Protein AF-A0A1L9VMB3-F1 (afdb_monomer_lite)

Secondary structure (DSSP, 8-state):
---S-HHHHHHHHHTGGG-HHHHHHHHHHHHHHHHHTHHHHHHHHHHHHT--HHHHHHHHHHHHHHHHHHHHH--S-TT-SS--SEEEEE--STTHHHHHHHHHHHHHHTT-EEEEE----S-HHHHHHHHHHHHHS-TTTEEEESSPPPHHHHTTSEEEE--S-GGGS----EEEEEEETTEEEEEEEEEETTEEEEEEEETT--PPP--TT---

Structure (mmCIF, N/CA/C/O backbone):
data_AF-A0A1L9VMB3-F1
#
_entry.id   AF-A0A1L9VMB3-F1
#
loop_
_atom_site.group_PDB
_atom_site.id
_atom_site.type_symbol
_atom_site.label_atom_id
_atom_site.label_alt_id
_atom_site.label_comp_id
_atom_site.label_asym_id
_atom_site.label_entity_id
_atom_site.label_seq_id
_atom_site.pdbx_PDB_ins_code
_atom_site.Cartn_x
_atom_site.Cartn_y
_atom_site.Cartn_z
_atom_site.occupancy
_atom_site.B_iso_or_equiv
_atom_site.auth_seq_id
_atom_site.auth_comp_id
_atom_site.auth_asym_id
_atom_site.auth_atom_id
_atom_site.pdbx_PDB_model_num
ATOM 1 N N . MET A 1 1 ? 2.373 -17.412 -21.769 1.00 46.66 1 MET A N 1
ATOM 2 C CA . MET A 1 1 ? 2.482 -16.753 -20.455 1.00 46.66 1 MET A CA 1
ATOM 3 C C . MET A 1 1 ? 1.285 -15.840 -20.342 1.00 46.66 1 MET A C 1
ATOM 5 O O . MET A 1 1 ? 1.345 -14.721 -20.839 1.00 46.66 1 MET A O 1
ATOM 9 N N . ASP A 1 2 ? 0.189 -16.346 -19.788 1.00 47.28 2 ASP A N 1
ATOM 10 C CA . ASP A 1 2 ? -0.951 -15.495 -19.464 1.00 47.28 2 ASP A CA 1
ATOM 11 C C . ASP A 1 2 ? -0.543 -14.672 -18.246 1.00 47.28 2 ASP A C 1
ATOM 13 O O . ASP A 1 2 ? -0.349 -15.191 -17.149 1.00 47.28 2 ASP A O 1
ATOM 17 N N . THR A 1 3 ? -0.262 -13.392 -18.462 1.00 61.28 3 THR A N 1
ATOM 18 C CA . THR A 1 3 ? 0.195 -12.508 -17.395 1.00 61.28 3 THR A CA 1
ATOM 19 C C . THR A 1 3 ? -1.027 -12.008 -16.640 1.00 61.28 3 THR A C 1
ATOM 21 O O . THR A 1 3 ? -1.765 -11.162 -17.129 1.00 61.28 3 THR A O 1
ATOM 24 N N . THR A 1 4 ? -1.252 -12.520 -15.428 1.00 78.00 4 THR A N 1
ATOM 25 C CA . THR A 1 4 ? -2.378 -12.126 -14.558 1.00 78.00 4 THR A CA 1
ATOM 26 C C . THR A 1 4 ? -2.393 -10.616 -14.252 1.00 78.00 4 THR A C 1
ATOM 28 O O . THR A 1 4 ? -3.446 -10.052 -13.976 1.00 78.00 4 THR A O 1
ATOM 31 N N . PHE A 1 5 ? -1.246 -9.929 -14.368 1.00 89.69 5 PHE A N 1
ATOM 32 C CA . PHE A 1 5 ? -1.110 -8.484 -14.135 1.00 89.69 5 PHE A CA 1
ATOM 33 C C . PHE A 1 5 ? -0.236 -7.801 -15.207 1.00 89.69 5 PHE A C 1
ATOM 35 O O . PHE A 1 5 ? 0.889 -7.384 -14.917 1.00 89.69 5 PHE A O 1
ATOM 42 N N . PRO A 1 6 ? -0.715 -7.650 -16.456 1.00 90.19 6 PRO A N 1
ATOM 43 C CA . PRO A 1 6 ? 0.121 -7.190 -17.568 1.00 90.19 6 PRO A CA 1
ATOM 44 C C . PRO A 1 6 ? 0.604 -5.744 -17.383 1.00 90.19 6 PRO A C 1
ATOM 46 O O . PRO A 1 6 ? 1.734 -5.425 -17.743 1.00 90.19 6 PRO A O 1
ATOM 49 N N . LYS A 1 7 ? -0.219 -4.883 -16.765 1.00 91.56 7 LYS A N 1
ATOM 50 C CA . LYS A 1 7 ? 0.134 -3.484 -16.469 1.00 91.56 7 LYS A CA 1
ATOM 51 C C . LYS A 1 7 ? 1.272 -3.374 -15.458 1.00 91.56 7 LYS A C 1
ATOM 53 O O . LYS A 1 7 ? 2.234 -2.660 -15.709 1.00 91.56 7 LYS A O 1
ATOM 58 N N . ILE A 1 8 ? 1.192 -4.142 -14.370 1.00 92.38 8 ILE A N 1
ATOM 59 C CA . ILE A 1 8 ? 2.226 -4.187 -13.328 1.00 92.38 8 ILE A CA 1
ATOM 60 C C . ILE A 1 8 ? 3.551 -4.680 -13.909 1.00 92.38 8 ILE A C 1
ATOM 62 O O . ILE A 1 8 ? 4.604 -4.100 -13.648 1.00 92.38 8 ILE A O 1
ATOM 66 N N . VAL A 1 9 ? 3.501 -5.732 -14.731 1.00 90.31 9 VAL A N 1
ATOM 67 C CA . VAL A 1 9 ? 4.691 -6.271 -15.399 1.00 90.31 9 VAL A CA 1
ATOM 68 C C . VAL A 1 9 ? 5.306 -5.225 -16.330 1.00 90.31 9 VAL A C 1
ATOM 70 O O . VAL A 1 9 ? 6.508 -4.978 -16.248 1.00 90.31 9 VAL A O 1
ATOM 73 N N . ALA A 1 10 ? 4.495 -4.556 -17.154 1.00 90.75 10 ALA A N 1
ATOM 74 C CA . ALA A 1 10 ? 4.966 -3.483 -18.025 1.00 90.75 10 ALA A CA 1
ATOM 75 C C . ALA A 1 10 ? 5.585 -2.324 -17.225 1.00 90.75 10 ALA A C 1
ATOM 77 O O . ALA A 1 10 ? 6.705 -1.915 -17.511 1.00 90.75 10 ALA A O 1
ATOM 78 N N . ALA A 1 11 ? 4.927 -1.852 -16.163 1.00 89.38 11 ALA A N 1
ATOM 79 C CA . ALA A 1 11 ? 5.431 -0.757 -15.335 1.00 89.38 11 ALA A CA 1
ATOM 80 C C . ALA A 1 11 ? 6.727 -1.107 -14.588 1.00 89.38 11 ALA A C 1
ATOM 82 O O . ALA A 1 11 ? 7.593 -0.240 -14.416 1.00 89.38 11 ALA A O 1
ATOM 83 N N . SER A 1 12 ? 6.884 -2.368 -14.173 1.00 88.75 12 SER A N 1
ATOM 84 C CA . SER A 1 12 ? 8.122 -2.871 -13.575 1.00 88.75 12 SER A CA 1
ATOM 85 C C . SER A 1 12 ? 9.277 -2.875 -14.579 1.00 88.75 12 SER A C 1
ATOM 87 O O . SER A 1 12 ? 10.407 -2.580 -14.192 1.00 88.75 12 SER A O 1
ATOM 89 N N . ILE A 1 13 ? 9.011 -3.187 -15.853 1.00 87.62 13 ILE A N 1
ATOM 90 C CA . ILE A 1 13 ? 10.009 -3.167 -16.935 1.00 87.62 13 ILE A CA 1
ATOM 91 C C . ILE A 1 13 ? 10.353 -1.723 -17.325 1.00 87.62 13 ILE A C 1
ATOM 93 O O . ILE A 1 13 ? 11.529 -1.368 -17.395 1.00 87.62 13 ILE A O 1
ATOM 97 N N . ASP A 1 14 ? 9.337 -0.876 -17.508 1.00 86.06 14 ASP A N 1
ATOM 98 C CA . ASP A 1 14 ? 9.477 0.548 -17.844 1.00 86.06 14 ASP A CA 1
ATOM 99 C C . ASP A 1 14 ? 10.196 1.333 -16.741 1.00 86.06 14 ASP A C 1
ATOM 101 O O . ASP A 1 14 ? 10.799 2.383 -16.975 1.00 86.06 14 ASP A O 1
ATOM 105 N N . GLY A 1 15 ? 10.109 0.844 -15.503 1.00 81.94 15 GLY A N 1
ATOM 106 C CA . GLY A 1 15 ? 10.785 1.427 -14.365 1.00 81.94 15 GLY A CA 1
ATOM 107 C C . GLY A 1 15 ? 10.181 2.750 -13.895 1.00 81.94 15 GLY A C 1
ATOM 108 O O . GLY A 1 15 ? 10.901 3.565 -13.320 1.00 81.94 15 GLY A O 1
ATOM 109 N N . ARG A 1 16 ? 8.874 2.971 -14.080 1.00 78.19 16 ARG A N 1
ATOM 110 C CA . ARG A 1 16 ? 8.184 4.218 -13.680 1.00 78.19 16 ARG A CA 1
ATOM 111 C C . ARG A 1 16 ? 8.398 4.580 -12.206 1.00 78.19 16 ARG A C 1
ATOM 113 O O . ARG A 1 16 ? 8.644 5.737 -11.867 1.00 78.19 16 ARG A O 1
ATOM 120 N N . VAL A 1 17 ? 8.407 3.567 -11.341 1.00 78.88 17 VAL A N 1
ATOM 121 C CA . VAL A 1 17 ? 8.637 3.675 -9.890 1.00 78.88 17 VAL A CA 1
ATOM 122 C C . VAL A 1 17 ? 10.072 4.077 -9.505 1.00 78.88 17 VAL A C 1
ATOM 124 O O . VAL A 1 17 ? 10.328 4.455 -8.361 1.00 78.88 17 VAL A O 1
ATOM 127 N N . HIS A 1 18 ? 11.023 4.111 -10.447 1.00 80.06 18 HIS A N 1
ATOM 128 C CA . HIS A 1 18 ? 12.366 4.650 -10.194 1.00 80.06 18 HIS A CA 1
ATOM 129 C C . HIS A 1 18 ? 12.380 6.179 -10.100 1.00 80.06 18 HIS A C 1
ATOM 131 O O . HIS A 1 18 ? 13.279 6.747 -9.472 1.00 80.06 18 HIS A O 1
ATOM 137 N N . ASN A 1 19 ? 11.386 6.858 -10.678 1.00 83.56 19 ASN A N 1
ATOM 138 C CA . ASN A 1 19 ? 11.289 8.307 -10.612 1.00 83.56 19 ASN A CA 1
ATOM 139 C C . ASN A 1 19 ? 10.883 8.753 -9.199 1.00 83.56 19 ASN A C 1
ATOM 141 O O . ASN A 1 19 ? 9.761 8.525 -8.752 1.00 83.56 19 ASN A O 1
ATOM 145 N N . VAL A 1 20 ? 11.801 9.436 -8.509 1.00 81.50 20 VAL A N 1
ATOM 146 C CA . VAL A 1 20 ? 11.606 9.908 -7.129 1.00 81.50 20 VAL A CA 1
ATOM 147 C C . VAL A 1 20 ? 10.380 10.812 -6.996 1.00 81.50 20 VAL A C 1
ATOM 149 O O . VAL A 1 20 ? 9.615 10.647 -6.052 1.00 81.50 20 VAL A O 1
ATOM 152 N N . ARG A 1 21 ? 10.153 11.722 -7.954 1.00 83.38 21 ARG A N 1
ATOM 153 C CA . ARG A 1 21 ? 9.000 12.638 -7.915 1.00 83.38 21 ARG A CA 1
ATOM 154 C C . ARG A 1 21 ? 7.687 11.886 -8.062 1.00 83.38 21 ARG A C 1
ATOM 156 O O . ARG A 1 21 ? 6.731 12.184 -7.361 1.00 83.38 21 ARG A O 1
ATOM 163 N N . TYR A 1 22 ? 7.668 10.892 -8.946 1.00 85.94 22 TYR A N 1
ATOM 164 C CA . TYR A 1 22 ? 6.504 10.036 -9.129 1.00 85.94 22 TYR A CA 1
ATOM 165 C C . TYR A 1 22 ? 6.196 9.252 -7.848 1.00 85.94 22 TYR A C 1
ATOM 167 O O . TYR A 1 22 ? 5.057 9.246 -7.402 1.00 85.94 22 TYR A O 1
ATOM 175 N N . ARG A 1 23 ? 7.210 8.678 -7.185 1.00 83.88 23 ARG A N 1
ATOM 176 C CA . ARG A 1 23 ? 7.012 8.012 -5.886 1.00 83.88 23 ARG A CA 1
ATOM 177 C C . ARG A 1 23 ? 6.457 8.955 -4.824 1.00 83.88 23 ARG A C 1
ATOM 179 O O . ARG A 1 23 ? 5.518 8.591 -4.129 1.00 83.88 23 ARG A O 1
ATOM 186 N N . GLN A 1 24 ? 7.032 10.151 -4.703 1.00 83.19 24 GLN A N 1
ATOM 187 C CA . GLN A 1 24 ? 6.574 11.161 -3.747 1.00 83.19 24 GLN A CA 1
ATOM 188 C C . GLN A 1 24 ? 5.113 11.548 -3.995 1.00 83.19 24 GLN A C 1
ATOM 190 O O . GLN A 1 24 ? 4.342 11.619 -3.046 1.00 83.19 24 GLN A O 1
ATOM 195 N N . ASP A 1 25 ? 4.711 11.727 -5.255 1.00 88.38 25 ASP A N 1
ATOM 196 C CA . ASP A 1 25 ? 3.316 11.999 -5.616 1.00 88.38 25 ASP A CA 1
ATOM 197 C C . ASP A 1 25 ? 2.381 10.851 -5.195 1.00 88.38 25 ASP A C 1
ATOM 199 O O . ASP A 1 25 ? 1.363 11.093 -4.551 1.00 88.38 25 ASP A O 1
ATOM 203 N N . GLN A 1 26 ? 2.760 9.592 -5.450 1.00 88.62 26 GLN A N 1
ATOM 204 C CA . GLN A 1 26 ? 1.979 8.428 -5.002 1.00 88.62 26 GLN A CA 1
ATOM 205 C C . GLN A 1 26 ? 1.857 8.359 -3.470 1.00 88.62 26 GLN A C 1
ATOM 207 O O . GLN A 1 26 ? 0.779 8.074 -2.949 1.00 88.62 26 GLN A O 1
ATOM 212 N N . PHE A 1 27 ? 2.926 8.682 -2.738 1.00 84.88 27 PHE A N 1
ATOM 213 C CA . PHE A 1 27 ? 2.892 8.776 -1.277 1.00 84.88 27 PHE A CA 1
ATOM 214 C C . PHE A 1 27 ? 1.988 9.886 -0.764 1.00 84.88 27 PHE A C 1
ATOM 216 O O . PHE A 1 27 ? 1.211 9.663 0.161 1.00 84.88 27 PHE A O 1
ATOM 223 N N . HIS A 1 28 ? 2.080 11.078 -1.349 1.00 86.12 28 HIS A N 1
ATOM 224 C CA . HIS A 1 28 ? 1.243 12.199 -0.944 1.00 86.12 28 HIS A CA 1
ATOM 225 C C . HIS A 1 28 ? -0.231 11.895 -1.185 1.00 86.12 28 HIS A C 1
ATOM 227 O O . HIS A 1 28 ? -1.043 12.131 -0.295 1.00 86.12 28 HIS A O 1
ATOM 233 N N . ARG A 1 29 ? -0.573 11.290 -2.330 1.00 90.44 29 ARG A N 1
ATOM 234 C CA . ARG A 1 29 ? -1.939 10.824 -2.607 1.00 90.44 29 ARG A CA 1
ATOM 235 C C . ARG A 1 29 ? -2.417 9.839 -1.546 1.00 90.44 29 ARG A C 1
ATOM 237 O O . ARG A 1 29 ? -3.492 10.045 -0.987 1.00 90.44 29 ARG A O 1
ATOM 244 N N . LEU A 1 30 ? -1.605 8.826 -1.225 1.00 88.88 30 LEU A N 1
ATOM 245 C CA . LEU A 1 30 ? -1.914 7.837 -0.189 1.00 88.88 30 LEU A CA 1
ATOM 246 C C . LEU A 1 30 ? -2.178 8.496 1.166 1.00 88.88 30 LEU A C 1
ATOM 248 O O . LEU A 1 30 ? -3.222 8.273 1.774 1.00 88.88 30 LEU A O 1
ATOM 252 N N . GLN A 1 31 ? -1.254 9.340 1.618 1.00 86.12 31 GLN A N 1
ATOM 253 C CA . GLN A 1 31 ? -1.364 10.019 2.903 1.00 86.12 31 GLN A CA 1
ATOM 254 C C . GLN A 1 31 ? -2.591 10.938 2.951 1.00 86.12 31 GLN A C 1
ATOM 256 O O . GLN A 1 31 ? -3.340 10.911 3.925 1.00 86.12 31 GLN A O 1
ATOM 261 N N . SER A 1 32 ? -2.828 11.729 1.901 1.00 88.56 32 SER A N 1
ATOM 262 C CA . SER A 1 32 ? -3.994 12.610 1.817 1.00 88.56 32 SER A CA 1
ATOM 263 C C . SER A 1 32 ? -5.309 11.832 1.845 1.00 88.56 32 SER A C 1
ATOM 265 O O . SER A 1 32 ? -6.231 12.259 2.535 1.00 88.56 32 SER A O 1
ATOM 267 N N . ALA A 1 33 ? -5.398 10.690 1.157 1.00 90.50 33 ALA A N 1
ATOM 268 C CA . ALA A 1 33 ? -6.592 9.846 1.184 1.00 90.50 33 ALA A CA 1
ATOM 269 C C . ALA A 1 33 ? -6.843 9.257 2.580 1.00 90.50 33 ALA A C 1
ATOM 271 O O . ALA A 1 33 ? -7.954 9.355 3.092 1.00 90.50 33 ALA A O 1
ATOM 272 N N . ILE A 1 34 ? -5.802 8.734 3.240 1.00 87.81 34 ILE A N 1
ATOM 273 C CA . ILE A 1 34 ? -5.927 8.190 4.602 1.00 87.81 34 ILE A CA 1
ATOM 274 C C . ILE A 1 34 ? -6.382 9.270 5.589 1.00 87.81 34 ILE A C 1
ATOM 276 O O . ILE A 1 34 ? -7.230 9.001 6.432 1.00 87.81 34 ILE A O 1
ATOM 280 N N . LEU A 1 35 ? -5.833 10.486 5.500 1.00 87.75 35 LEU A N 1
ATOM 281 C CA . LEU A 1 35 ? -6.215 11.590 6.386 1.00 87.75 35 LEU A CA 1
ATOM 282 C C . LEU A 1 35 ? -7.641 12.085 6.126 1.00 87.75 35 LEU A C 1
ATOM 284 O O . LEU A 1 35 ? -8.340 12.436 7.074 1.00 87.75 35 LEU A O 1
ATOM 288 N N . ARG A 1 36 ? -8.073 12.108 4.861 1.00 90.62 36 ARG A N 1
ATOM 289 C CA . ARG A 1 36 ? -9.437 12.491 4.478 1.00 90.62 36 ARG A CA 1
ATOM 290 C C . ARG A 1 36 ? -10.470 11.504 5.023 1.00 90.62 36 ARG A C 1
ATOM 292 O O . ARG A 1 36 ? -11.473 11.937 5.582 1.00 90.62 36 ARG A O 1
ATOM 299 N N . ASP A 1 37 ? -10.189 10.208 4.911 1.00 89.19 37 ASP A N 1
ATOM 300 C CA . ASP A 1 37 ? -11.139 9.132 5.226 1.00 89.19 37 ASP A CA 1
ATOM 301 C C . ASP A 1 37 ? -10.896 8.546 6.641 1.00 89.19 37 ASP A C 1
ATOM 303 O O . ASP A 1 37 ? -11.377 7.471 7.000 1.00 89.19 37 ASP A O 1
ATOM 307 N N . LEU A 1 38 ? -10.143 9.263 7.485 1.00 87.44 38 LEU A N 1
ATOM 308 C CA . LEU A 1 38 ? -9.611 8.780 8.765 1.00 87.44 38 LEU A CA 1
ATOM 309 C C . LEU A 1 38 ? -10.690 8.360 9.772 1.00 87.44 38 LEU A C 1
ATOM 311 O O . LEU A 1 38 ? -10.528 7.361 10.475 1.00 87.44 38 LEU A O 1
ATOM 315 N N . GLU A 1 39 ? -11.791 9.106 9.855 1.00 87.06 39 GLU A N 1
ATOM 316 C CA . GLU A 1 39 ? -12.897 8.778 10.764 1.00 87.06 39 GLU A CA 1
ATOM 317 C C . GLU A 1 39 ? -13.677 7.540 10.294 1.00 87.06 39 GLU A C 1
ATOM 319 O O . GLU A 1 39 ? -14.059 6.701 11.111 1.00 87.06 39 GLU A O 1
ATOM 324 N N . GLU A 1 40 ? -13.831 7.359 8.981 1.00 88.31 40 GLU A N 1
ATOM 325 C CA . GLU A 1 40 ? -14.448 6.165 8.395 1.00 88.31 40 GLU A CA 1
ATOM 326 C C . GLU A 1 40 ? -13.574 4.919 8.606 1.00 88.31 40 GLU A C 1
ATOM 328 O O . GLU A 1 40 ? -14.079 3.850 8.965 1.00 88.31 40 GLU A O 1
ATOM 333 N N . ILE A 1 41 ? -12.251 5.071 8.477 1.00 87.25 41 ILE A N 1
ATOM 334 C CA . ILE A 1 41 ? -11.272 4.023 8.788 1.00 87.25 41 ILE A CA 1
ATOM 335 C C . ILE A 1 41 ? -11.383 3.598 10.254 1.00 87.25 41 ILE A C 1
ATOM 337 O O . ILE A 1 41 ? -11.520 2.406 10.538 1.00 87.25 41 ILE A O 1
ATOM 341 N N . LYS A 1 42 ? -11.374 4.554 11.194 1.00 86.19 42 LYS A N 1
ATOM 342 C CA . LYS A 1 42 ? -11.526 4.262 12.632 1.00 86.19 42 LYS A CA 1
ATOM 343 C C . LYS A 1 42 ? -12.804 3.487 12.919 1.00 86.19 42 LYS A C 1
ATOM 345 O O . LYS A 1 42 ? -12.776 2.488 13.640 1.00 86.19 42 LYS A O 1
ATOM 350 N N . HIS A 1 43 ? -13.913 3.955 12.357 1.00 87.19 43 HIS A N 1
ATOM 351 C CA . HIS A 1 43 ? -15.216 3.345 12.556 1.00 87.19 43 HIS A CA 1
ATOM 352 C C . HIS A 1 43 ? -15.247 1.907 12.021 1.00 87.19 43 HIS A C 1
ATOM 354 O O . HIS A 1 43 ? -15.643 0.995 12.745 1.00 87.19 43 HIS A O 1
ATOM 360 N N . SER A 1 44 ? -14.740 1.680 10.807 1.00 85.88 44 SER A N 1
ATOM 361 C CA . SER A 1 44 ? -14.711 0.355 10.173 1.00 85.88 44 SER A CA 1
ATOM 362 C C . SER A 1 44 ? -13.862 -0.653 10.954 1.00 85.88 44 SER A C 1
ATOM 364 O O . SER A 1 44 ? -14.296 -1.783 11.178 1.00 85.88 44 SER A O 1
ATOM 366 N N . ILE A 1 45 ? -12.682 -0.244 11.439 1.00 84.75 45 ILE A N 1
ATOM 367 C CA . ILE A 1 45 ? -11.805 -1.113 12.245 1.00 84.75 45 ILE A CA 1
ATOM 368 C C . ILE A 1 45 ? -12.451 -1.434 13.600 1.00 84.75 45 ILE A C 1
ATOM 370 O O . ILE A 1 45 ? -12.411 -2.583 14.044 1.00 84.75 45 ILE A O 1
ATOM 374 N N . SER A 1 46 ? -13.055 -0.439 14.260 1.00 84.75 46 SER A N 1
ATOM 375 C CA . SER A 1 46 ? -13.712 -0.637 15.557 1.00 84.75 46 SER A CA 1
ATOM 376 C C . SER A 1 46 ? -14.896 -1.601 15.449 1.00 84.75 46 SER A C 1
ATOM 378 O O . SER A 1 46 ? -15.010 -2.512 16.272 1.00 84.75 46 SER A O 1
ATOM 380 N N . GLN A 1 47 ? -15.724 -1.448 14.410 1.00 84.06 47 GLN A N 1
ATOM 381 C CA . GLN A 1 47 ? -16.876 -2.316 14.166 1.00 84.06 47 GLN A CA 1
ATOM 382 C C . G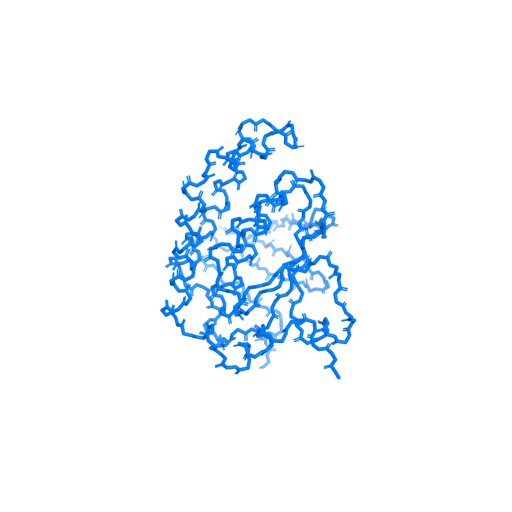LN A 1 47 ? -16.474 -3.754 13.840 1.00 84.06 47 GLN A C 1
ATOM 384 O O . GLN A 1 47 ? -17.069 -4.687 14.373 1.00 84.06 47 GLN A O 1
ATOM 389 N N . GLU A 1 48 ? -15.473 -3.948 12.982 1.00 79.75 48 GLU A N 1
ATOM 390 C CA . GLU A 1 48 ? -15.117 -5.289 12.518 1.00 79.75 48 GLU A CA 1
ATOM 391 C C . GLU A 1 48 ? -14.345 -6.100 13.562 1.00 79.75 48 GLU A C 1
ATOM 393 O O . GLU A 1 48 ? -14.613 -7.286 13.752 1.00 79.75 48 GLU A O 1
ATOM 398 N N . PHE A 1 49 ? -13.405 -5.474 14.271 1.00 74.94 49 PHE A N 1
ATOM 399 C CA . PHE A 1 49 ? -12.530 -6.186 15.204 1.00 74.94 49 PHE A CA 1
ATOM 400 C C . PHE A 1 49 ? -12.974 -6.089 16.666 1.00 74.94 49 PHE A C 1
ATOM 402 O O . PHE A 1 49 ? -12.272 -6.606 17.535 1.00 74.94 49 PHE A O 1
ATOM 409 N N . SER A 1 50 ? -14.112 -5.439 16.954 1.00 75.44 50 SER A N 1
ATOM 410 C CA . SER A 1 50 ? -14.594 -5.171 18.324 1.00 75.44 50 SER A CA 1
ATOM 411 C C . SER A 1 50 ? -13.496 -4.594 19.232 1.00 75.44 50 SER A C 1
ATOM 413 O O . SER A 1 50 ? -13.405 -4.919 20.417 1.00 75.44 50 SER A O 1
ATOM 415 N N . ARG A 1 51 ? -12.612 -3.773 18.651 1.00 74.75 51 ARG A N 1
ATOM 416 C CA . ARG A 1 51 ? -11.445 -3.198 19.329 1.00 74.75 51 ARG A CA 1
ATOM 417 C C . ARG A 1 51 ? -11.821 -1.982 20.146 1.00 74.75 51 ARG A C 1
ATOM 419 O O . ARG A 1 51 ? -12.707 -1.211 19.767 1.00 74.75 51 ARG A O 1
ATOM 426 N N . SER A 1 52 ? -11.071 -1.768 21.223 1.00 75.00 52 SER A N 1
ATOM 427 C CA . SER A 1 52 ? -11.152 -0.520 21.974 1.00 75.00 52 SER A CA 1
ATOM 428 C C . SER A 1 52 ? -10.707 0.663 21.105 1.00 75.00 52 SER A C 1
ATOM 430 O O . SER A 1 52 ? -9.849 0.528 20.229 1.00 75.00 52 SER A O 1
ATOM 432 N N . ALA A 1 53 ? -11.265 1.850 21.355 1.00 73.75 53 ALA A N 1
ATOM 433 C CA . ALA A 1 53 ? -10.904 3.061 20.614 1.00 73.75 53 ALA A CA 1
ATOM 434 C C . ALA A 1 53 ? -9.392 3.361 20.685 1.00 73.75 53 ALA A C 1
ATOM 436 O O . ALA A 1 53 ? -8.806 3.859 19.726 1.00 73.75 53 ALA A O 1
ATOM 437 N N . GLN A 1 54 ? -8.753 3.008 21.803 1.00 71.44 54 GLN A N 1
ATOM 438 C CA . GLN A 1 54 ? -7.322 3.162 22.031 1.00 71.44 54 GLN A CA 1
ATOM 439 C C . GLN A 1 54 ? -6.501 2.248 21.115 1.00 71.44 54 GLN A C 1
ATOM 441 O O . GLN A 1 54 ? -5.544 2.715 20.505 1.00 71.44 54 GLN A O 1
ATOM 446 N N . GLU A 1 55 ? -6.876 0.974 20.970 1.00 72.25 55 GLU A N 1
ATOM 447 C CA . GLU A 1 55 ? -6.186 0.034 20.074 1.00 72.25 55 GLU A CA 1
ATOM 448 C C . GLU A 1 55 ? -6.299 0.461 18.610 1.00 72.25 55 GLU A C 1
ATOM 450 O O . GLU A 1 55 ? -5.300 0.455 17.894 1.00 72.25 55 GLU A O 1
ATOM 455 N N . VAL A 1 56 ? -7.488 0.902 18.181 1.00 74.62 56 VAL A N 1
ATOM 456 C CA . VAL A 1 56 ? -7.700 1.434 16.824 1.00 74.62 56 VAL A CA 1
ATOM 457 C C . VAL A 1 56 ? -6.837 2.674 16.587 1.00 74.62 56 VAL A C 1
ATOM 459 O O . VAL A 1 56 ? -6.210 2.820 15.537 1.00 74.62 56 VAL A O 1
ATOM 462 N N . GLN A 1 57 ? -6.756 3.563 17.578 1.00 73.19 57 GLN A N 1
ATOM 463 C CA . GLN A 1 57 ? -5.934 4.763 17.486 1.00 73.19 57 GLN A CA 1
ATOM 464 C C . GLN A 1 57 ? -4.437 4.440 17.435 1.00 73.19 57 GLN A C 1
ATOM 466 O O . GLN A 1 57 ? -3.713 5.083 16.675 1.00 73.19 57 GLN A O 1
ATOM 471 N N . VAL A 1 58 ? -3.971 3.443 18.194 1.00 75.38 58 VAL A N 1
ATOM 472 C CA . VAL A 1 58 ? -2.586 2.959 18.118 1.00 75.38 58 VAL A CA 1
ATOM 473 C C . VAL A 1 58 ? -2.295 2.379 16.735 1.00 75.38 58 VAL A C 1
ATOM 475 O O . VAL A 1 58 ? -1.282 2.742 16.144 1.00 75.38 58 VAL A O 1
ATOM 478 N N . GLU A 1 59 ? -3.182 1.544 16.189 1.00 77.94 59 GLU A N 1
ATOM 479 C CA . GLU A 1 59 ? -3.010 0.932 14.865 1.00 77.94 59 GLU A CA 1
ATOM 480 C C . GLU A 1 59 ? -2.854 1.991 13.760 1.00 77.94 59 GLU A C 1
ATOM 482 O O . GLU A 1 59 ? -1.910 1.939 12.968 1.00 77.94 59 GLU A O 1
ATOM 487 N N . ILE A 1 60 ? -3.726 3.002 13.750 1.00 74.38 60 ILE A N 1
ATOM 488 C CA . ILE A 1 60 ? -3.681 4.095 12.767 1.00 74.38 60 ILE A CA 1
ATOM 489 C C . ILE A 1 60 ? -2.457 4.989 12.983 1.00 74.38 60 ILE A C 1
ATOM 491 O O . ILE A 1 60 ? -1.798 5.379 12.020 1.00 74.38 60 ILE A O 1
ATOM 495 N N . CYS A 1 61 ? -2.131 5.311 14.236 1.00 76.44 61 CYS A N 1
ATOM 496 C CA . CYS A 1 61 ? -0.976 6.143 14.563 1.00 76.44 61 CYS A CA 1
ATOM 497 C C . CYS A 1 61 ? 0.328 5.486 14.103 1.00 76.44 61 CYS A C 1
ATOM 499 O O . CYS A 1 61 ? 1.156 6.145 13.479 1.00 76.44 61 CYS A O 1
ATOM 501 N N . LEU A 1 62 ? 0.489 4.182 14.344 1.00 73.88 62 LEU A N 1
ATOM 502 C CA . LEU A 1 62 ? 1.644 3.427 13.865 1.00 73.88 62 LEU A CA 1
ATOM 503 C C . LEU A 1 62 ? 1.698 3.407 12.334 1.00 73.88 62 LEU A C 1
ATOM 505 O O . LEU A 1 62 ? 2.754 3.668 11.764 1.00 73.88 62 LEU A O 1
ATOM 509 N N . ALA A 1 63 ? 0.560 3.191 11.666 1.00 73.94 63 ALA A N 1
ATOM 510 C CA . ALA A 1 63 ? 0.497 3.175 10.205 1.00 73.94 63 ALA A CA 1
ATOM 511 C C . ALA A 1 63 ? 0.933 4.518 9.595 1.00 73.94 63 ALA A C 1
ATOM 513 O O . ALA A 1 63 ? 1.720 4.550 8.650 1.00 73.94 63 ALA A O 1
ATOM 514 N N . LEU A 1 64 ? 0.454 5.635 10.148 1.00 73.62 64 LEU A N 1
ATOM 515 C CA . LEU A 1 64 ? 0.787 6.980 9.675 1.00 73.62 64 LEU A CA 1
ATOM 516 C C . LEU A 1 64 ? 2.218 7.398 10.027 1.00 73.62 64 LEU A C 1
ATOM 518 O O . LEU A 1 64 ? 2.896 8.014 9.207 1.00 73.62 64 LEU A O 1
ATOM 522 N N . LYS A 1 65 ? 2.697 7.041 11.221 1.00 70.75 65 LYS A N 1
ATOM 523 C CA . LYS A 1 65 ? 4.059 7.352 11.660 1.00 70.75 65 LYS A CA 1
ATOM 524 C C . LYS A 1 65 ? 5.102 6.642 10.800 1.00 70.75 65 LYS A C 1
ATOM 526 O O . LYS A 1 65 ? 6.086 7.266 10.409 1.00 70.75 65 LYS A O 1
ATOM 531 N N . ASP A 1 66 ? 4.882 5.367 10.486 1.00 66.50 66 ASP A N 1
ATOM 532 C CA . ASP A 1 66 ? 5.804 4.603 9.643 1.00 66.50 66 ASP A CA 1
ATOM 533 C C . ASP A 1 66 ? 5.789 5.128 8.195 1.00 66.50 66 ASP A C 1
ATOM 535 O O . ASP A 1 66 ? 6.844 5.226 7.567 1.00 66.50 66 ASP A O 1
ATOM 539 N N . ASN A 1 67 ? 4.631 5.580 7.692 1.00 63.84 67 ASN A N 1
ATOM 540 C CA . ASN A 1 67 ? 4.533 6.311 6.421 1.00 63.84 67 ASN A CA 1
ATOM 541 C C . ASN A 1 67 ? 5.403 7.573 6.405 1.00 63.84 67 ASN A C 1
ATOM 543 O O . ASN A 1 67 ? 6.233 7.757 5.515 1.00 63.84 67 ASN A O 1
ATOM 547 N N . GLU A 1 68 ? 5.201 8.451 7.388 1.00 59.34 68 GLU A N 1
ATOM 548 C CA . GLU A 1 68 ? 5.886 9.740 7.470 1.00 59.34 68 GLU A CA 1
ATOM 549 C C . GLU A 1 68 ? 7.397 9.556 7.633 1.00 59.34 68 GLU A C 1
ATOM 551 O O . GLU A 1 68 ? 8.184 10.213 6.951 1.00 59.34 68 GLU A O 1
ATOM 556 N N . TYR A 1 69 ? 7.815 8.605 8.474 1.00 56.41 69 TYR A N 1
ATOM 557 C CA . TYR A 1 69 ? 9.225 8.302 8.703 1.00 56.41 69 TYR A CA 1
ATOM 558 C C . TYR A 1 69 ? 9.933 7.825 7.427 1.00 56.41 69 TYR A C 1
ATOM 560 O O . TYR A 1 69 ? 11.070 8.228 7.173 1.00 56.41 69 TYR A O 1
ATOM 568 N N . LEU A 1 70 ? 9.282 6.988 6.611 1.00 58.00 70 LEU A N 1
ATOM 569 C CA . LEU A 1 70 ? 9.855 6.481 5.360 1.00 58.00 70 LEU A CA 1
ATOM 570 C C . LEU A 1 70 ? 10.003 7.581 4.301 1.00 58.00 70 LEU A C 1
ATOM 572 O O . LEU A 1 70 ? 11.016 7.621 3.598 1.00 58.00 70 LEU A O 1
ATOM 576 N N . VAL A 1 71 ? 9.036 8.499 4.223 1.00 55.97 71 VAL A N 1
ATOM 577 C CA . VAL A 1 71 ? 9.094 9.667 3.330 1.00 55.97 71 VAL A CA 1
ATOM 578 C C . VAL A 1 71 ? 10.162 10.665 3.794 1.00 55.97 71 VAL A C 1
ATOM 580 O O . VAL A 1 71 ? 10.923 11.166 2.967 1.00 55.97 71 VAL A O 1
ATOM 583 N N . ALA A 1 72 ? 10.259 10.922 5.103 1.00 53.12 72 ALA A N 1
ATOM 584 C CA . ALA A 1 72 ? 11.171 11.910 5.678 1.00 53.12 72 ALA A CA 1
ATOM 585 C C . ALA A 1 72 ? 12.640 11.456 5.695 1.00 53.12 72 ALA A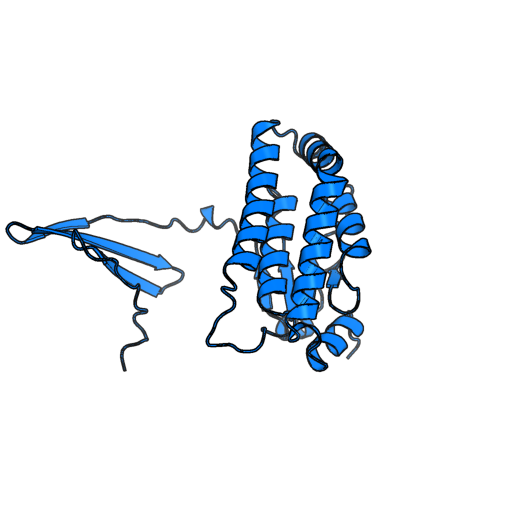 C 1
ATOM 587 O O . ALA A 1 72 ? 13.533 12.268 5.458 1.00 53.12 72 ALA A O 1
ATOM 588 N N . ASN A 1 73 ? 12.907 10.173 5.959 1.00 51.28 73 ASN A N 1
ATOM 589 C CA . ASN A 1 73 ? 14.280 9.681 6.121 1.00 51.28 73 ASN A CA 1
ATOM 590 C C . ASN A 1 73 ? 14.867 9.047 4.864 1.00 51.28 73 ASN A C 1
ATOM 592 O O . ASN A 1 73 ? 16.060 8.744 4.851 1.00 51.28 73 ASN A O 1
ATOM 596 N N . GLY A 1 74 ? 14.064 8.833 3.814 1.00 51.66 74 GLY A N 1
ATOM 597 C CA . GLY A 1 74 ? 14.555 8.345 2.526 1.00 51.66 74 GLY A CA 1
ATOM 598 C C . GLY A 1 74 ? 15.408 7.077 2.631 1.00 51.66 74 GLY A C 1
ATOM 599 O O . GLY A 1 74 ? 16.251 6.852 1.766 1.00 51.66 74 GLY A O 1
ATOM 600 N N . HIS A 1 75 ? 15.215 6.261 3.678 1.00 45.50 75 HIS A N 1
ATOM 601 C CA . HIS A 1 75 ? 15.953 5.024 3.953 1.00 45.50 75 HIS A CA 1
ATOM 602 C C . HIS A 1 75 ? 15.538 3.891 2.995 1.00 45.50 75 HIS A C 1
ATOM 604 O O . HIS A 1 75 ? 15.357 2.742 3.388 1.00 45.50 75 HIS A O 1
ATOM 610 N N . GLY A 1 76 ? 15.399 4.208 1.707 1.00 46.84 76 GLY A N 1
ATOM 611 C CA . GLY A 1 76 ? 15.614 3.231 0.657 1.00 46.84 76 GLY A CA 1
ATOM 612 C C . GLY A 1 76 ? 17.091 2.854 0.671 1.00 46.84 76 GLY A C 1
ATOM 613 O O . GLY A 1 76 ? 17.951 3.709 0.870 1.00 46.84 76 GLY A O 1
ATOM 614 N N . ASN A 1 77 ? 17.373 1.567 0.514 1.00 43.16 77 ASN A N 1
ATOM 615 C CA . ASN A 1 77 ? 18.721 1.017 0.482 1.00 43.16 77 ASN A CA 1
ATOM 616 C C . ASN A 1 77 ? 19.641 1.867 -0.425 1.00 43.16 77 ASN A C 1
ATOM 618 O O . ASN A 1 77 ? 19.510 1.823 -1.647 1.00 43.16 77 ASN A O 1
ATOM 622 N N . ILE A 1 78 ? 20.546 2.654 0.170 1.00 41.28 78 ILE A N 1
ATOM 623 C CA . ILE A 1 78 ? 21.449 3.577 -0.545 1.00 41.28 78 ILE A CA 1
ATOM 624 C C . ILE A 1 78 ? 22.332 2.812 -1.549 1.00 41.28 78 ILE A C 1
ATOM 626 O O . ILE A 1 78 ? 22.686 3.358 -2.597 1.00 41.28 78 ILE A O 1
ATOM 630 N N . ASP A 1 79 ? 22.586 1.526 -1.287 1.00 41.38 79 ASP A N 1
ATOM 631 C CA . ASP A 1 79 ? 23.404 0.655 -2.133 1.00 41.38 79 ASP A CA 1
ATOM 632 C C . ASP A 1 79 ? 22.612 -0.073 -3.235 1.00 41.38 79 ASP A C 1
ATOM 634 O O . ASP A 1 79 ? 23.196 -0.534 -4.218 1.00 41.38 79 ASP A O 1
ATOM 638 N N . ARG A 1 80 ? 21.271 -0.113 -3.165 1.00 46.50 80 ARG A N 1
ATOM 639 C CA . ARG A 1 80 ? 20.414 -0.569 -4.274 1.00 46.50 80 ARG A CA 1
ATOM 640 C C . ARG A 1 80 ? 19.686 0.621 -4.882 1.00 46.50 80 ARG A C 1
ATOM 642 O O . ARG A 1 80 ? 18.576 0.964 -4.498 1.00 46.50 80 ARG A O 1
ATOM 649 N N . ARG A 1 81 ? 20.270 1.197 -5.936 1.00 52.91 81 ARG A N 1
ATOM 650 C CA . ARG A 1 81 ? 19.649 2.275 -6.735 1.00 52.91 81 ARG A CA 1
ATOM 651 C C . ARG A 1 81 ? 18.329 1.884 -7.432 1.00 52.91 81 ARG A C 1
ATOM 653 O O . ARG A 1 81 ? 17.760 2.715 -8.139 1.00 52.91 81 ARG A O 1
ATOM 660 N N . ARG A 1 82 ? 17.864 0.636 -7.299 1.00 60.78 82 ARG A N 1
ATOM 661 C CA . ARG A 1 82 ? 16.666 0.092 -7.952 1.00 60.78 82 ARG A CA 1
ATOM 662 C C . ARG A 1 82 ? 15.891 -0.801 -6.986 1.00 60.78 82 ARG A C 1
ATOM 664 O O . ARG A 1 82 ? 16.503 -1.583 -6.257 1.00 60.78 82 ARG A O 1
ATOM 671 N N . GLY A 1 83 ? 14.564 -0.674 -7.006 1.00 62.53 83 GLY A N 1
ATOM 672 C CA . GLY A 1 83 ? 13.662 -1.594 -6.318 1.00 62.53 83 GLY A CA 1
ATOM 673 C C . GLY A 1 83 ? 13.810 -3.022 -6.849 1.00 62.53 83 GLY A C 1
ATOM 674 O O . GLY A 1 83 ? 14.447 -3.261 -7.875 1.00 62.53 83 GLY A O 1
ATOM 675 N N . ALA A 1 84 ? 13.213 -3.983 -6.155 1.00 74.81 84 ALA A N 1
ATOM 676 C CA . ALA A 1 84 ? 13.207 -5.389 -6.550 1.00 74.81 84 ALA A CA 1
ATOM 677 C C . ALA A 1 84 ? 12.342 -5.683 -7.794 1.00 74.81 84 ALA A C 1
ATOM 679 O O . ALA A 1 84 ? 12.334 -6.812 -8.274 1.00 74.81 84 ALA A O 1
ATOM 680 N N . GLY A 1 85 ? 11.626 -4.683 -8.320 1.00 84.94 85 GLY A N 1
ATOM 681 C CA . GLY A 1 85 ? 10.700 -4.816 -9.442 1.00 84.94 85 GLY A CA 1
ATOM 682 C C . GLY A 1 85 ? 9.268 -4.882 -8.931 1.00 84.94 85 GLY A C 1
ATOM 683 O O . GLY A 1 85 ? 8.648 -3.839 -8.719 1.00 84.94 85 GLY A O 1
ATOM 684 N N . ILE A 1 86 ? 8.773 -6.094 -8.680 1.00 89.94 86 ILE A N 1
ATOM 685 C CA . ILE A 1 86 ? 7.416 -6.349 -8.180 1.00 89.94 86 ILE A CA 1
ATOM 686 C C . ILE A 1 86 ? 7.491 -6.914 -6.758 1.00 89.94 86 ILE A C 1
ATOM 688 O O . ILE A 1 86 ? 8.290 -7.808 -6.470 1.00 89.94 86 ILE A O 1
ATOM 692 N N . VAL A 1 87 ? 6.642 -6.400 -5.870 1.00 90.94 87 VAL A N 1
ATOM 693 C CA . VAL A 1 87 ? 6.457 -6.886 -4.501 1.00 90.94 87 VAL A CA 1
ATOM 694 C C . VAL A 1 87 ? 5.034 -7.408 -4.340 1.00 90.94 87 VAL A C 1
ATOM 696 O O . VAL A 1 87 ? 4.074 -6.705 -4.649 1.00 90.94 87 VAL A O 1
ATOM 699 N N . TYR A 1 88 ? 4.907 -8.627 -3.822 1.00 90.88 88 TYR A N 1
ATOM 700 C CA . TYR A 1 88 ? 3.636 -9.248 -3.463 1.00 90.88 88 TYR A CA 1
ATOM 701 C C . TYR A 1 88 ? 3.447 -9.212 -1.951 1.00 90.88 88 TYR A C 1
ATOM 703 O O . TYR A 1 88 ? 4.279 -9.743 -1.219 1.00 90.88 88 TYR A O 1
ATOM 711 N N . ILE A 1 89 ? 2.372 -8.592 -1.475 1.00 91.19 89 ILE A N 1
ATOM 712 C CA . ILE A 1 89 ? 2.122 -8.386 -0.045 1.00 91.19 89 ILE A CA 1
ATOM 713 C C . ILE A 1 89 ? 1.022 -9.333 0.430 1.00 91.19 89 ILE A C 1
ATOM 715 O O . ILE A 1 89 ? -0.090 -9.304 -0.096 1.00 91.19 89 ILE A O 1
ATOM 719 N N . LEU A 1 90 ? 1.322 -10.107 1.475 1.00 90.00 90 LEU A N 1
ATOM 720 C CA . LEU A 1 90 ? 0.358 -10.881 2.255 1.00 90.00 90 LEU A CA 1
ATOM 721 C C . LEU A 1 90 ? 0.143 -10.200 3.604 1.00 90.00 90 LEU A C 1
ATOM 723 O O . LEU A 1 90 ? 0.994 -10.327 4.490 1.00 90.00 90 LEU A O 1
ATOM 727 N N . PRO A 1 91 ? -0.964 -9.472 3.793 1.00 88.38 91 PRO A N 1
ATOM 728 C CA . PRO A 1 91 ? -1.194 -8.782 5.044 1.00 88.38 91 PRO A CA 1
ATOM 729 C C . PRO A 1 91 ? -1.668 -9.735 6.151 1.00 88.38 91 PRO A C 1
ATOM 731 O O . PRO A 1 91 ? -2.263 -10.790 5.897 1.00 88.38 91 PRO A O 1
ATOM 734 N N . THR A 1 92 ? -1.431 -9.342 7.405 1.00 85.44 92 THR A N 1
ATOM 735 C CA . THR A 1 92 ? -1.977 -10.034 8.575 1.00 85.44 92 THR A CA 1
ATOM 736 C C . THR A 1 92 ? -3.461 -9.735 8.743 1.00 85.44 92 THR A C 1
ATOM 738 O O . THR A 1 92 ? -3.939 -8.651 8.421 1.00 85.44 92 THR A O 1
ATOM 741 N N . ARG A 1 93 ? -4.213 -10.692 9.288 1.00 79.62 93 ARG A N 1
ATOM 742 C CA . ARG A 1 93 ? -5.650 -10.514 9.551 1.00 79.62 93 ARG A CA 1
ATOM 743 C C . ARG A 1 93 ? -5.917 -9.747 10.835 1.00 79.62 93 ARG A C 1
ATOM 745 O O . ARG A 1 93 ? -6.966 -9.128 10.959 1.00 79.62 93 ARG A O 1
ATOM 752 N N . HIS A 1 94 ? -4.993 -9.809 11.793 1.00 75.00 94 HIS A N 1
ATOM 753 C CA . HIS A 1 94 ? -5.192 -9.174 13.086 1.00 75.00 94 HIS A CA 1
ATOM 754 C C . HIS A 1 94 ? -5.081 -7.657 12.935 1.00 75.00 94 HIS A C 1
ATOM 756 O O . HIS A 1 94 ? -6.048 -6.964 13.196 1.00 75.00 94 HIS A O 1
ATOM 762 N N . THR A 1 95 ? -3.993 -7.112 12.412 1.00 80.19 95 THR A N 1
ATOM 763 C CA . THR A 1 95 ? -3.841 -5.661 12.201 1.00 80.19 95 THR A CA 1
ATOM 764 C C . THR A 1 95 ? -3.856 -5.326 10.714 1.00 80.19 95 THR A C 1
ATOM 766 O O . THR A 1 95 ? -2.873 -4.830 10.167 1.00 80.19 95 THR A O 1
ATOM 769 N N . LEU A 1 96 ? -4.961 -5.669 10.036 1.00 86.44 96 LEU A N 1
ATOM 770 C CA . LEU A 1 96 ? -5.065 -5.618 8.572 1.00 86.44 96 LEU A CA 1
ATOM 771 C C . LEU A 1 96 ? -4.728 -4.235 8.008 1.00 86.44 96 LEU A C 1
ATOM 773 O O . LEU A 1 96 ? -3.970 -4.139 7.044 1.00 86.44 96 LEU A O 1
ATOM 777 N N . PHE A 1 97 ? -5.239 -3.167 8.624 1.00 87.38 97 PHE A N 1
ATOM 778 C CA . PHE A 1 97 ? -4.994 -1.809 8.147 1.00 87.38 97 PHE A CA 1
ATOM 779 C C . PHE A 1 97 ? -3.516 -1.432 8.291 1.00 87.38 97 PHE A C 1
ATOM 781 O O . PHE A 1 97 ? -2.879 -1.053 7.309 1.00 87.38 97 PHE A O 1
ATOM 788 N N . TYR A 1 98 ? -2.943 -1.600 9.487 1.00 85.75 98 TYR A N 1
ATOM 789 C CA . TYR A 1 98 ? -1.524 -1.307 9.717 1.00 85.75 98 TYR A CA 1
ATOM 790 C C . TYR A 1 98 ? -0.609 -2.131 8.808 1.00 85.75 98 TYR A C 1
ATOM 792 O O . TYR A 1 98 ? 0.280 -1.586 8.162 1.00 85.75 98 TYR A O 1
ATOM 800 N N . SER A 1 99 ? -0.861 -3.435 8.730 1.00 87.12 99 SER A N 1
ATOM 801 C CA . SER A 1 99 ? -0.102 -4.397 7.938 1.00 87.12 99 SER A CA 1
ATOM 802 C C . SER A 1 99 ? -0.014 -3.991 6.466 1.00 87.12 99 SER A C 1
ATOM 804 O O . SER A 1 99 ? 1.080 -3.896 5.904 1.00 87.12 99 SER A O 1
ATOM 806 N N . VAL A 1 100 ? -1.160 -3.666 5.862 1.00 90.69 100 VAL A N 1
ATOM 807 C CA . VAL A 1 100 ? -1.228 -3.214 4.470 1.00 90.69 100 VAL A CA 1
ATOM 808 C C . VAL A 1 100 ? -0.496 -1.893 4.293 1.00 90.69 100 VAL A C 1
ATOM 810 O O . VAL A 1 100 ? 0.374 -1.782 3.431 1.00 90.69 100 VAL A O 1
ATOM 813 N N . ILE A 1 101 ? -0.826 -0.896 5.111 1.00 89.31 101 ILE A N 1
ATOM 814 C CA . ILE A 1 101 ? -0.311 0.457 4.936 1.00 89.31 101 ILE A CA 1
ATOM 815 C C . ILE A 1 101 ? 1.204 0.509 5.171 1.00 89.31 101 ILE A C 1
ATOM 817 O O . ILE A 1 101 ? 1.916 1.089 4.353 1.00 89.31 101 ILE A O 1
ATOM 821 N N . ALA A 1 102 ? 1.731 -0.147 6.205 1.00 84.31 102 ALA A N 1
ATOM 822 C CA . ALA A 1 102 ? 3.168 -0.194 6.476 1.00 84.31 102 ALA A CA 1
ATOM 823 C C . ALA A 1 102 ? 3.947 -0.903 5.352 1.00 84.31 102 ALA A C 1
ATOM 825 O O . ALA A 1 102 ? 4.950 -0.375 4.863 1.00 84.31 102 ALA A O 1
ATOM 826 N N . ALA A 1 103 ? 3.467 -2.066 4.889 1.00 87.06 103 ALA A N 1
ATOM 827 C CA . ALA A 1 103 ? 4.097 -2.812 3.797 1.00 87.06 103 ALA A CA 1
ATOM 828 C C . ALA A 1 103 ? 4.099 -2.024 2.484 1.00 87.06 103 ALA A C 1
ATOM 830 O O . ALA A 1 103 ? 5.118 -1.945 1.795 1.00 87.06 103 ALA A O 1
ATOM 831 N N . LEU A 1 104 ? 2.956 -1.423 2.152 1.00 89.56 104 LEU A N 1
ATOM 832 C CA . LEU A 1 104 ? 2.767 -0.654 0.931 1.00 89.56 104 LEU A CA 1
ATOM 833 C C . LEU A 1 104 ? 3.661 0.586 0.922 1.00 89.56 104 LEU A C 1
ATOM 835 O O . LEU A 1 104 ? 4.308 0.871 -0.082 1.00 89.56 104 LEU A O 1
ATOM 839 N N . SER A 1 105 ? 3.781 1.257 2.065 1.00 85.69 105 SER A N 1
ATOM 840 C CA . SER A 1 105 ? 4.696 2.385 2.246 1.00 85.69 105 SER A CA 1
ATOM 841 C C . SER A 1 105 ? 6.143 1.964 2.025 1.00 85.69 105 SER A C 1
ATOM 843 O O . SER A 1 105 ? 6.847 2.558 1.218 1.00 85.69 105 SER A O 1
ATOM 845 N N . ALA A 1 106 ? 6.603 0.891 2.667 1.00 82.94 106 ALA A N 1
ATOM 846 C CA . ALA A 1 106 ? 7.969 0.410 2.471 1.00 82.94 106 ALA A CA 1
ATOM 847 C C . ALA A 1 106 ? 8.244 0.038 1.001 1.00 82.94 106 ALA A C 1
ATOM 849 O O . ALA A 1 106 ? 9.282 0.405 0.441 1.00 82.94 106 ALA A O 1
ATOM 850 N N . ALA A 1 107 ? 7.294 -0.637 0.350 1.00 85.75 107 ALA A N 1
ATOM 851 C CA . ALA A 1 107 ? 7.417 -1.045 -1.043 1.00 85.75 107 ALA A CA 1
ATOM 852 C C . ALA A 1 107 ? 7.424 0.153 -2.008 1.00 85.75 107 ALA A C 1
ATOM 854 O O . ALA A 1 107 ? 8.255 0.175 -2.923 1.00 85.75 107 ALA A O 1
ATOM 855 N N . LEU A 1 108 ? 6.577 1.162 -1.774 1.00 84.31 108 LEU A N 1
ATOM 856 C CA . LEU A 1 108 ? 6.575 2.412 -2.533 1.00 84.31 1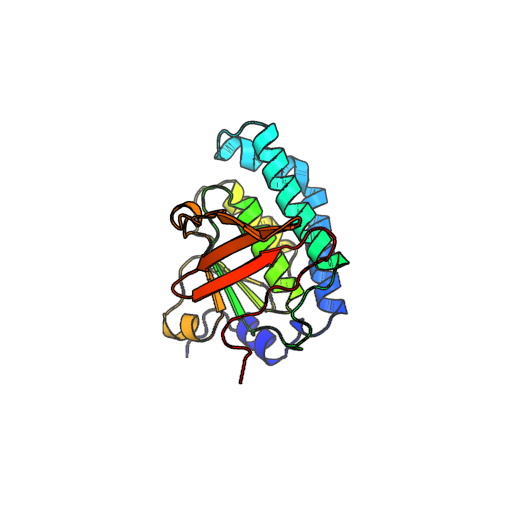08 LEU A CA 1
ATOM 857 C C . LEU A 1 108 ? 7.887 3.166 -2.331 1.00 84.31 108 LEU A C 1
ATOM 859 O O . LEU A 1 108 ? 8.492 3.554 -3.321 1.00 84.31 108 LEU A O 1
ATOM 863 N N . ALA A 1 109 ? 8.382 3.325 -1.098 1.00 80.81 109 ALA A N 1
ATOM 864 C CA . ALA A 1 109 ? 9.634 4.040 -0.809 1.00 80.81 109 ALA A CA 1
ATOM 865 C C . ALA A 1 109 ? 10.828 3.428 -1.545 1.00 80.81 109 ALA A C 1
ATOM 867 O O . ALA A 1 109 ? 11.651 4.151 -2.113 1.00 80.81 109 ALA A O 1
ATOM 868 N N . ALA A 1 110 ? 10.877 2.097 -1.587 1.00 80.50 110 ALA A N 1
ATOM 869 C CA . ALA A 1 110 ? 11.898 1.335 -2.293 1.00 80.50 110 ALA A CA 1
ATOM 870 C C . ALA A 1 110 ? 11.742 1.344 -3.828 1.00 80.50 110 ALA A C 1
ATOM 872 O O . ALA A 1 110 ? 12.642 0.885 -4.528 1.00 80.50 110 ALA A O 1
ATOM 873 N N . GLY A 1 111 ? 10.644 1.886 -4.366 1.00 82.88 111 GLY A N 1
ATOM 874 C CA . GLY A 1 111 ? 10.402 1.978 -5.804 1.00 82.88 111 GLY A CA 1
ATOM 875 C C . GLY A 1 111 ? 10.045 0.643 -6.440 1.00 82.88 111 GLY A C 1
ATOM 876 O O . GLY A 1 111 ? 10.618 0.284 -7.466 1.00 82.88 111 GLY A O 1
ATOM 877 N N . ASN A 1 112 ? 9.110 -0.081 -5.827 1.00 88.62 112 ASN A N 1
ATOM 878 C CA . ASN A 1 112 ? 8.545 -1.310 -6.376 1.00 88.62 112 ASN A CA 1
ATOM 879 C C . ASN A 1 112 ? 7.145 -1.068 -6.948 1.00 88.62 112 ASN A C 1
ATOM 881 O O . ASN A 1 112 ? 6.417 -0.195 -6.474 1.00 88.62 112 ASN A O 1
ATOM 885 N N . CYS A 1 113 ? 6.754 -1.886 -7.923 1.00 92.06 113 CYS A N 1
ATOM 886 C CA . CYS A 1 113 ? 5.345 -2.109 -8.231 1.00 92.06 113 CYS A CA 1
ATOM 887 C C . CYS A 1 113 ? 4.776 -3.114 -7.222 1.00 92.06 113 CYS A C 1
ATOM 889 O O . CYS A 1 113 ? 5.499 -3.975 -6.720 1.00 92.06 113 CYS A O 1
ATOM 891 N N . ILE A 1 114 ? 3.499 -2.990 -6.892 1.00 93.94 114 ILE A N 1
ATOM 892 C CA . ILE A 1 114 ? 2.905 -3.632 -5.725 1.00 93.94 114 ILE A CA 1
ATOM 893 C C . ILE A 1 114 ? 1.678 -4.419 -6.151 1.00 93.94 114 ILE A C 1
ATOM 895 O O . ILE A 1 114 ? 0.778 -3.898 -6.806 1.00 93.94 114 ILE A O 1
ATOM 899 N N . ILE A 1 115 ? 1.631 -5.670 -5.719 1.00 94.31 115 ILE A N 1
ATOM 900 C CA . ILE A 1 115 ? 0.444 -6.506 -5.785 1.00 94.31 115 ILE A CA 1
ATOM 901 C C . ILE A 1 115 ? 0.071 -6.860 -4.349 1.00 94.31 115 ILE A C 1
ATOM 903 O O . ILE A 1 115 ? 0.886 -7.397 -3.601 1.00 94.31 115 ILE A O 1
ATOM 907 N N . LEU A 1 116 ? -1.152 -6.538 -3.951 1.00 94.12 116 LEU A N 1
ATOM 908 C CA . LEU A 1 116 ? -1.651 -6.791 -2.607 1.00 94.12 116 LEU A CA 1
ATOM 909 C C . LEU A 1 116 ? -2.648 -7.951 -2.623 1.00 94.12 116 LEU A C 1
ATOM 911 O O . LEU A 1 116 ? -3.666 -7.865 -3.306 1.00 94.12 116 LEU A O 1
ATOM 915 N N . GLU A 1 117 ? -2.394 -9.004 -1.846 1.00 91.56 117 GLU A N 1
ATOM 916 C CA . GLU A 1 117 ? -3.381 -10.062 -1.614 1.00 91.56 117 GLU A CA 1
ATOM 917 C C . GLU A 1 117 ? -4.414 -9.560 -0.602 1.00 91.56 117 GLU A C 1
ATOM 919 O O . GLU A 1 117 ? -4.145 -9.430 0.594 1.00 91.56 117 GLU A O 1
ATOM 924 N N . LEU A 1 118 ? -5.619 -9.277 -1.083 1.00 88.31 118 LEU A N 1
ATOM 925 C CA . LEU A 1 118 ? -6.787 -9.127 -0.230 1.00 88.31 118 LEU A CA 1
ATOM 926 C C . LEU A 1 118 ? -7.780 -10.177 -0.710 1.00 88.31 118 LEU A C 1
ATOM 928 O O . LEU A 1 118 ? -8.185 -10.112 -1.862 1.00 88.31 118 LEU A O 1
ATOM 932 N N . PRO A 1 119 ? -8.202 -11.142 0.118 1.00 73.75 119 PRO A N 1
ATOM 933 C CA . PRO A 1 119 ? -9.238 -12.075 -0.300 1.00 73.75 119 PRO A CA 1
ATOM 934 C C . PRO A 1 119 ? -10.581 -11.336 -0.427 1.00 73.75 119 PRO A C 1
ATOM 936 O O . PRO A 1 119 ? -10.829 -10.361 0.294 1.00 73.75 119 PRO A O 1
ATOM 939 N N . GLN A 1 120 ? -11.454 -11.746 -1.353 1.00 69.25 120 GLN A N 1
ATOM 940 C CA . GLN A 1 120 ? -12.822 -11.213 -1.427 1.00 69.25 120 GLN A CA 1
ATOM 941 C C . GLN A 1 120 ? -13.606 -11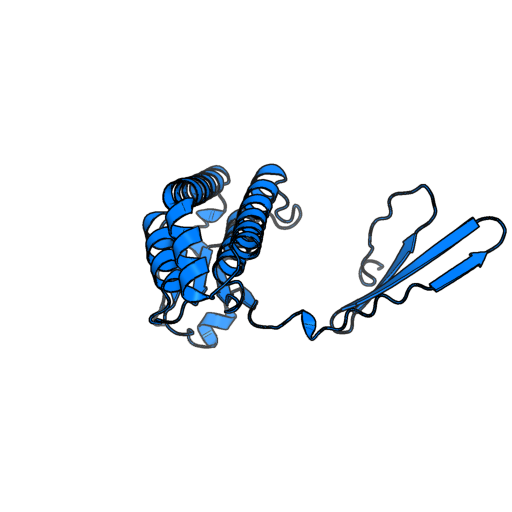.723 -0.215 1.00 69.25 120 GLN A C 1
ATOM 943 O O . GLN A 1 120 ? -14.106 -12.844 -0.186 1.00 69.25 120 GLN A O 1
ATOM 948 N N . THR A 1 121 ? -13.646 -10.913 0.836 1.00 70.88 121 THR A N 1
ATOM 949 C CA . THR A 1 121 ? -14.332 -11.231 2.090 1.00 70.88 121 THR A CA 1
ATOM 950 C C . THR A 1 121 ? -15.385 -10.174 2.371 1.00 70.88 121 THR A C 1
ATOM 952 O O . THR A 1 121 ? -15.275 -9.041 1.908 1.00 70.88 121 THR A O 1
ATOM 955 N N . THR A 1 122 ? -16.382 -10.511 3.188 1.00 72.00 122 THR A N 1
ATOM 956 C CA . THR A 1 122 ? -17.376 -9.559 3.719 1.00 72.00 122 THR A CA 1
ATOM 957 C C . THR A 1 122 ? -16.794 -8.628 4.796 1.00 72.00 122 THR A C 1
ATOM 959 O O . THR A 1 122 ? -17.536 -8.069 5.596 1.00 72.00 122 THR A O 1
ATOM 962 N N . SE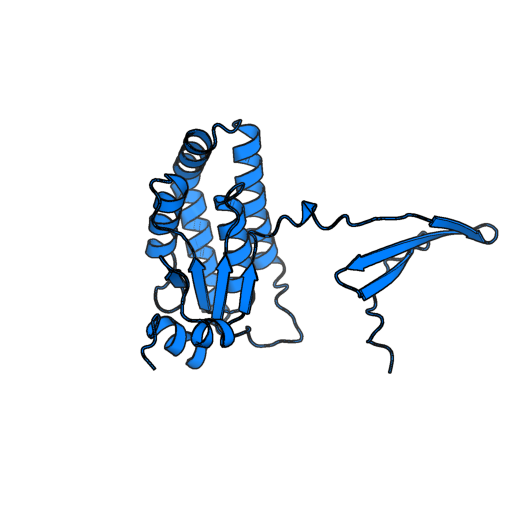R A 1 123 ? -15.465 -8.504 4.855 1.00 81.50 123 SER A N 1
ATOM 963 C CA . SER A 1 123 ? -14.731 -7.638 5.775 1.00 81.50 123 SER A CA 1
ATOM 964 C C . SER A 1 123 ? -14.944 -6.174 5.390 1.00 81.50 123 SER A C 1
ATOM 966 O O . SER A 1 123 ? -14.677 -5.777 4.249 1.00 81.50 123 SER A O 1
ATOM 968 N N . LEU A 1 124 ? -15.399 -5.364 6.347 1.00 84.06 124 LEU A N 1
ATOM 969 C CA . LEU A 1 124 ? -15.581 -3.923 6.177 1.00 84.06 124 LEU A CA 1
ATOM 970 C C . LEU A 1 124 ? -14.237 -3.255 5.868 1.00 84.06 124 LEU A C 1
ATOM 972 O O . LEU A 1 124 ? -14.127 -2.507 4.900 1.00 84.06 124 LEU A O 1
ATOM 976 N N . VAL A 1 125 ? -13.187 -3.603 6.608 1.00 85.62 125 VAL A N 1
ATOM 977 C CA . VAL A 1 125 ? -11.828 -3.083 6.445 1.00 85.62 125 VAL A CA 1
ATOM 978 C C . VAL A 1 125 ? -11.214 -3.529 5.118 1.00 85.62 125 VAL A C 1
ATOM 980 O O . VAL A 1 125 ? -10.573 -2.717 4.455 1.00 85.62 125 VAL A O 1
ATOM 983 N N . SER A 1 126 ? -11.437 -4.770 4.666 1.00 88.00 126 SER A N 1
ATOM 984 C CA . SER A 1 126 ? -10.983 -5.208 3.334 1.00 88.00 126 SER A CA 1
ATOM 985 C C . SER A 1 126 ? -11.673 -4.423 2.215 1.00 88.00 126 SER A C 1
ATOM 987 O O . SER A 1 126 ? -11.007 -3.973 1.281 1.00 88.00 126 SER A O 1
ATOM 989 N N . SER A 1 127 ? -12.991 -4.213 2.318 1.00 89.12 127 SER A N 1
ATOM 990 C CA . SER A 1 127 ? -13.753 -3.440 1.331 1.00 89.12 127 SER A CA 1
ATOM 991 C C . SER A 1 127 ? -13.316 -1.971 1.282 1.00 89.12 127 SER A C 1
ATOM 993 O O . SER A 1 127 ? -13.093 -1.428 0.197 1.00 89.12 127 SER A O 1
ATOM 995 N N . LEU A 1 128 ? -13.073 -1.372 2.451 1.00 90.44 128 LEU A N 1
ATOM 996 C CA . LEU A 1 128 ? -12.564 -0.015 2.596 1.00 90.44 128 LEU A CA 1
ATOM 997 C C . LEU A 1 128 ? -11.168 0.124 1.984 1.00 90.44 128 LEU A C 1
ATOM 999 O O . LEU A 1 128 ? -10.939 1.019 1.177 1.00 90.44 128 LEU A O 1
ATOM 1003 N N . LEU A 1 129 ? -10.243 -0.784 2.313 1.00 91.00 129 LEU A N 1
ATOM 1004 C CA . LEU A 1 129 ? -8.887 -0.786 1.757 1.00 91.00 129 LEU A CA 1
ATOM 1005 C C . LEU A 1 129 ? -8.899 -0.942 0.236 1.00 91.00 129 LEU A C 1
ATOM 1007 O O . LEU A 1 129 ? -8.152 -0.251 -0.453 1.00 91.00 129 LEU A O 1
ATOM 1011 N N . ARG A 1 130 ? -9.765 -1.802 -0.310 1.00 92.25 130 ARG A N 1
ATOM 1012 C CA . ARG A 1 130 ? -9.918 -1.951 -1.765 1.00 92.25 130 ARG A CA 1
ATOM 1013 C C . ARG A 1 130 ? -10.367 -0.655 -2.423 1.00 92.25 130 ARG A C 1
ATOM 1015 O O . ARG A 1 130 ? -9.764 -0.257 -3.419 1.00 92.25 130 ARG A O 1
ATOM 1022 N N . GLY A 1 131 ? -11.392 -0.006 -1.871 1.00 91.75 131 GLY A N 1
ATOM 1023 C CA . GLY A 1 131 ? -11.897 1.269 -2.376 1.00 91.75 131 GLY A CA 1
ATOM 1024 C C . GLY A 1 131 ? -10.843 2.370 -2.293 1.00 91.75 131 GLY A C 1
ATOM 1025 O O . GLY A 1 131 ? -10.499 2.973 -3.309 1.00 91.75 131 GLY A O 1
ATOM 1026 N N . LEU A 1 132 ? -10.273 2.565 -1.103 1.00 92.94 132 LEU A N 1
ATOM 1027 C CA . LEU A 1 132 ? -9.281 3.599 -0.827 1.00 92.94 132 LEU A CA 1
ATOM 1028 C C . LEU A 1 132 ? -8.041 3.436 -1.708 1.00 92.94 132 LEU A C 1
ATOM 1030 O O . LEU A 1 132 ? -7.642 4.382 -2.384 1.00 92.94 132 LEU A O 1
ATOM 1034 N N . LEU A 1 133 ? -7.437 2.246 -1.750 1.00 93.50 133 LEU A N 1
ATOM 1035 C CA . LEU A 1 133 ? -6.181 2.040 -2.475 1.00 93.50 133 LEU A CA 1
ATOM 1036 C C . LEU A 1 133 ? -6.370 2.115 -3.992 1.00 93.50 133 LEU A C 1
ATOM 1038 O O . LEU A 1 133 ? -5.548 2.733 -4.665 1.00 93.50 133 LEU A O 1
ATOM 1042 N N . SER A 1 134 ? -7.466 1.568 -4.528 1.00 92.50 134 SER A N 1
ATOM 1043 C CA . SER A 1 134 ? -7.723 1.586 -5.978 1.00 92.50 134 SER A CA 1
ATOM 1044 C C . SER A 1 134 ? -8.053 2.983 -6.511 1.00 92.50 134 SER A C 1
ATOM 1046 O O . SER A 1 134 ? -7.800 3.266 -7.677 1.00 92.50 134 SER A O 1
ATOM 1048 N N . GLN A 1 135 ? -8.628 3.859 -5.681 1.00 92.19 135 GLN A N 1
ATOM 1049 C CA . GLN A 1 135 ? -8.905 5.251 -6.058 1.00 92.19 135 GLN A CA 1
ATOM 1050 C C . GLN A 1 135 ? -7.681 6.159 -5.907 1.00 92.19 135 GLN A C 1
ATOM 1052 O O . GLN A 1 135 ? -7.624 7.226 -6.518 1.00 92.19 135 GLN A O 1
ATOM 1057 N N . THR A 1 136 ? -6.725 5.760 -5.069 1.00 92.12 136 THR A N 1
ATOM 1058 C CA . THR A 1 136 ? -5.620 6.629 -4.658 1.00 92.12 136 THR A CA 1
ATOM 1059 C C . THR A 1 136 ? -4.327 6.342 -5.414 1.00 92.12 136 THR A C 1
ATOM 1061 O O . THR A 1 136 ? -3.603 7.277 -5.765 1.00 92.12 136 THR A O 1
ATOM 1064 N N . LEU A 1 137 ? -4.030 5.065 -5.661 1.00 91.88 137 LEU A N 1
ATOM 1065 C CA . LEU A 1 137 ? -2.800 4.623 -6.313 1.00 91.88 137 LEU A CA 1
ATOM 1066 C C . LEU A 1 137 ? -3.009 4.418 -7.811 1.00 91.88 137 LEU A C 1
ATOM 1068 O O . LEU A 1 137 ? -4.088 4.042 -8.264 1.00 91.88 137 LEU A O 1
ATOM 1072 N N . ASP A 1 138 ? -1.951 4.644 -8.585 1.00 92.44 138 ASP A N 1
ATOM 1073 C CA . ASP A 1 138 ? -1.975 4.392 -10.022 1.00 92.44 138 ASP A CA 1
ATOM 1074 C C . ASP A 1 138 ? -2.062 2.879 -10.314 1.00 92.44 138 ASP A C 1
ATOM 1076 O O . ASP A 1 138 ? -1.228 2.088 -9.861 1.00 92.44 138 ASP A O 1
ATOM 1080 N N . GLY A 1 139 ? -3.064 2.482 -11.104 1.00 91.25 139 GLY A N 1
ATOM 1081 C CA . GLY A 1 139 ? -3.300 1.094 -11.514 1.00 91.25 139 GLY A CA 1
ATOM 1082 C C . GLY A 1 139 ? -2.209 0.498 -12.413 1.00 91.25 139 GLY A C 1
ATOM 1083 O O . GLY A 1 139 ? -2.232 -0.705 -12.677 1.00 91.25 139 GLY A O 1
ATOM 1084 N N . ASP A 1 140 ? -1.255 1.306 -12.882 1.00 90.44 140 ASP A N 1
ATOM 1085 C CA . ASP A 1 140 ? -0.047 0.812 -13.544 1.00 90.44 140 ASP A CA 1
ATOM 1086 C C . ASP A 1 140 ? 0.980 0.262 -12.539 1.00 90.44 140 ASP A C 1
ATOM 1088 O O . ASP A 1 140 ? 1.763 -0.613 -12.896 1.00 90.44 140 ASP A O 1
ATOM 1092 N N . ILE A 1 141 ? 0.985 0.728 -11.283 1.00 91.94 141 ILE A N 1
ATOM 1093 C CA . ILE A 1 141 ? 1.964 0.300 -10.263 1.00 91.94 141 ILE A CA 1
ATOM 1094 C C . ILE A 1 141 ? 1.347 -0.483 -9.110 1.00 91.94 141 ILE A C 1
ATOM 1096 O O . ILE A 1 141 ? 2.090 -1.095 -8.346 1.00 91.94 141 ILE A O 1
ATOM 1100 N N . PHE A 1 142 ? 0.026 -0.437 -8.955 1.00 94.94 142 PHE A N 1
ATOM 1101 C CA . PHE A 1 142 ? -0.693 -1.079 -7.868 1.00 94.94 142 PHE A CA 1
ATOM 1102 C C . PHE A 1 142 ? -1.827 -1.950 -8.402 1.00 94.94 142 PHE A C 1
ATOM 1104 O O . PHE A 1 142 ? -2.632 -1.516 -9.225 1.00 94.94 142 PHE A O 1
ATOM 1111 N N . ALA A 1 143 ? -1.904 -3.181 -7.905 1.00 94.81 143 ALA A N 1
ATOM 1112 C CA . ALA A 1 143 ? -3.004 -4.091 -8.174 1.00 94.81 143 ALA A CA 1
ATOM 1113 C C . ALA A 1 143 ? -3.397 -4.851 -6.906 1.00 94.81 143 ALA A C 1
ATOM 1115 O O . ALA A 1 143 ? -2.573 -5.102 -6.025 1.00 94.81 143 ALA A O 1
ATOM 1116 N N . ILE A 1 144 ? -4.662 -5.255 -6.840 1.00 94.06 144 ILE A N 1
ATOM 1117 C CA . ILE A 1 144 ? -5.171 -6.131 -5.787 1.00 94.06 144 ILE A CA 1
ATOM 1118 C C . ILE A 1 144 ? -5.403 -7.505 -6.403 1.00 94.06 144 ILE A C 1
ATOM 1120 O O . ILE A 1 144 ? -6.069 -7.627 -7.429 1.00 94.06 144 ILE A O 1
ATOM 1124 N N . ALA A 1 145 ? -4.820 -8.525 -5.786 1.00 91.31 145 ALA A N 1
ATOM 1125 C CA . ALA A 1 145 ? -5.026 -9.916 -6.136 1.00 91.31 145 ALA A CA 1
ATOM 1126 C C . ALA A 1 145 ? -6.115 -10.499 -5.233 1.00 91.31 145 ALA A C 1
ATOM 1128 O O . ALA A 1 145 ? -5.972 -10.500 -4.009 1.00 91.31 145 ALA A O 1
ATOM 1129 N N . ASP A 1 146 ? -7.186 -10.996 -5.849 1.00 86.50 146 ASP A N 1
ATOM 1130 C CA . ASP A 1 146 ? -8.258 -11.703 -5.141 1.00 86.50 146 ASP A CA 1
ATOM 1131 C C . ASP A 1 146 ? -7.848 -13.127 -4.758 1.00 86.50 146 ASP A C 1
ATOM 1133 O O . ASP A 1 146 ? -8.244 -13.638 -3.710 1.00 86.50 146 ASP A O 1
ATOM 1137 N N . GLU A 1 147 ? -7.021 -13.740 -5.603 1.00 83.06 147 GLU A N 1
ATOM 1138 C CA . GLU A 1 147 ? -6.478 -15.079 -5.432 1.00 83.06 147 GLU A CA 1
ATOM 1139 C C . GLU A 1 147 ? -4.967 -15.072 -5.648 1.00 83.06 147 GLU A C 1
ATOM 1141 O O . GLU A 1 147 ? -4.402 -14.198 -6.316 1.00 83.06 147 GLU A O 1
ATOM 1146 N N . ARG A 1 148 ? -4.299 -16.069 -5.065 1.00 84.69 148 ARG A N 1
ATOM 1147 C CA . ARG A 1 148 ? -2.852 -16.197 -5.169 1.00 84.69 148 ARG A CA 1
ATOM 1148 C C . ARG A 1 148 ? -2.453 -16.607 -6.595 1.00 84.69 148 ARG A C 1
ATOM 1150 O O . ARG A 1 148 ? -2.936 -17.635 -7.066 1.00 84.69 148 ARG A O 1
ATOM 1157 N N . PRO A 1 149 ? -1.545 -15.867 -7.258 1.00 86.00 149 PRO A N 1
ATOM 1158 C CA . PRO A 1 149 ? -1.061 -16.224 -8.588 1.00 86.00 149 PRO A CA 1
ATOM 1159 C C . PRO A 1 149 ? -0.323 -17.564 -8.618 1.00 86.00 149 PRO A C 1
ATOM 1161 O O . PRO A 1 149 ? 0.123 -18.081 -7.590 1.00 86.00 149 PRO A O 1
ATOM 1164 N N . GLU A 1 150 ? -0.120 -18.090 -9.824 1.00 86.12 150 GLU A N 1
ATOM 1165 C CA . GLU A 1 150 ? 0.662 -19.305 -10.047 1.00 86.12 150 GLU A CA 1
ATOM 1166 C C . GLU A 1 150 ? 2.098 -19.175 -9.514 1.00 86.12 150 GLU A C 1
ATOM 1168 O O . GLU A 1 150 ? 2.707 -18.101 -9.530 1.00 86.12 150 GLU A O 1
ATOM 1173 N N . ARG A 1 151 ? 2.675 -20.297 -9.063 1.00 83.81 151 ARG A N 1
ATOM 1174 C CA . ARG A 1 151 ? 4.016 -20.329 -8.445 1.00 83.81 151 ARG A CA 1
ATOM 1175 C C . ARG A 1 151 ? 5.111 -19.766 -9.346 1.00 83.81 151 ARG A C 1
ATOM 1177 O O . ARG A 1 151 ? 6.046 -19.145 -8.852 1.00 83.81 151 ARG A O 1
ATOM 1184 N N . GLU A 1 152 ? 4.988 -19.980 -10.649 1.00 84.81 152 GLU A N 1
ATOM 1185 C CA . GLU A 1 152 ? 5.920 -19.469 -11.653 1.00 84.81 152 GLU A CA 1
ATOM 1186 C C . GLU A 1 152 ? 5.934 -17.940 -11.646 1.00 84.81 152 GLU A C 1
ATOM 1188 O O . GLU A 1 152 ? 7.001 -17.331 -11.593 1.00 84.81 152 GLU A O 1
ATOM 11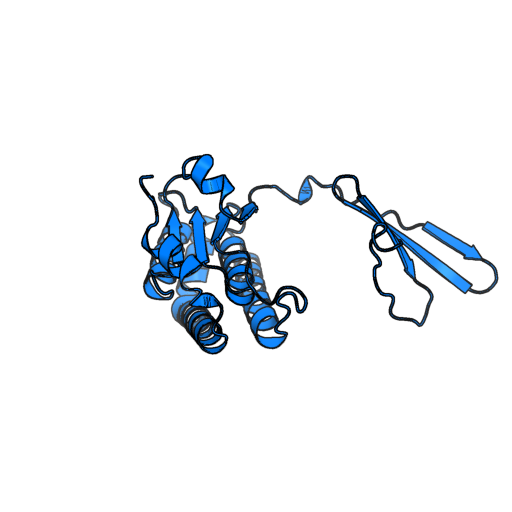93 N N . PHE A 1 153 ? 4.761 -17.313 -11.564 1.00 82.38 153 PHE A N 1
ATOM 1194 C CA . PHE A 1 153 ? 4.641 -15.866 -11.448 1.00 82.38 153 PHE A CA 1
ATOM 1195 C C . PHE A 1 153 ? 5.135 -15.363 -10.083 1.00 82.38 153 PHE A C 1
ATOM 1197 O O . PHE A 1 153 ? 5.923 -14.420 -10.035 1.00 82.38 153 PHE A O 1
ATOM 1204 N N . LEU A 1 154 ? 4.777 -16.040 -8.981 1.00 84.00 154 LEU A N 1
ATOM 1205 C CA . LEU A 1 154 ? 5.295 -15.729 -7.637 1.00 84.00 154 LEU A CA 1
ATOM 1206 C C . LEU A 1 154 ? 6.831 -15.740 -7.573 1.00 84.00 154 LEU A C 1
ATOM 1208 O O . LEU A 1 154 ? 7.411 -14.929 -6.858 1.00 84.00 154 LEU A O 1
ATOM 1212 N N . SER A 1 155 ? 7.496 -16.617 -8.332 1.00 83.06 155 SER A N 1
ATOM 1213 C CA . SER A 1 155 ? 8.963 -16.719 -8.341 1.00 83.06 155 SER A CA 1
ATOM 1214 C C . SER A 1 155 ? 9.672 -15.495 -8.934 1.00 83.06 155 SER A C 1
ATOM 1216 O O . SER A 1 155 ? 10.854 -15.280 -8.672 1.00 83.06 155 SER A O 1
ATOM 1218 N N . THR A 1 156 ? 8.952 -14.674 -9.706 1.00 82.38 156 THR A N 1
ATOM 1219 C CA . THR A 1 156 ? 9.486 -13.458 -10.340 1.00 82.38 156 THR A CA 1
ATOM 1220 C C . THR A 1 156 ? 9.402 -12.212 -9.458 1.00 82.38 156 THR A C 1
ATOM 1222 O O . THR A 1 156 ? 9.865 -11.147 -9.865 1.00 82.38 156 THR A O 1
ATOM 1225 N N . MET A 1 157 ? 8.832 -12.323 -8.256 1.00 85.88 157 MET A N 1
ATOM 1226 C CA . MET A 1 157 ? 8.564 -11.186 -7.379 1.00 85.88 157 MET A CA 1
ATOM 1227 C C . MET A 1 157 ? 9.003 -11.429 -5.939 1.00 85.88 157 MET A C 1
ATOM 1229 O O . MET A 1 157 ? 9.185 -12.560 -5.490 1.00 85.88 157 MET A O 1
ATOM 1233 N N . VAL A 1 158 ? 9.179 -10.338 -5.195 1.00 86.62 158 VAL A N 1
ATOM 1234 C CA . VAL A 1 158 ? 9.527 -10.406 -3.774 1.00 86.62 158 VAL A CA 1
ATOM 1235 C C . VAL A 1 158 ? 8.259 -10.567 -2.949 1.00 86.62 158 VAL A C 1
ATOM 1237 O O . VAL A 1 158 ? 7.388 -9.700 -2.961 1.00 86.62 158 VAL A O 1
ATOM 1240 N N . LEU A 1 159 ? 8.175 -11.668 -2.208 1.00 86.31 159 LEU A N 1
ATOM 1241 C CA . LEU A 1 159 ? 7.076 -11.945 -1.293 1.00 86.31 159 LEU A CA 1
ATOM 1242 C C . LEU A 1 159 ? 7.314 -11.272 0.066 1.00 86.31 159 LEU A C 1
ATOM 1244 O O . LEU A 1 159 ? 8.320 -11.528 0.725 1.00 86.31 159 LEU A O 1
ATOM 1248 N N . VAL A 1 160 ? 6.360 -10.454 0.501 1.00 85.06 160 VAL A N 1
ATOM 1249 C CA . VAL A 1 160 ? 6.282 -9.894 1.853 1.00 85.06 160 VAL A CA 1
ATOM 1250 C C . VAL A 1 160 ? 5.160 -10.615 2.585 1.00 85.06 160 VAL A C 1
ATOM 1252 O O . VAL A 1 160 ? 3.987 -10.290 2.411 1.00 85.06 160 VAL A O 1
ATOM 1255 N N . ASP A 1 161 ? 5.529 -11.610 3.388 1.00 83.75 161 ASP A N 1
ATOM 1256 C CA . ASP A 1 161 ? 4.584 -12.383 4.188 1.00 83.75 161 ASP A CA 1
ATOM 1257 C C . ASP A 1 161 ? 4.475 -11.829 5.613 1.00 83.75 161 ASP A C 1
ATOM 1259 O O . ASP A 1 161 ? 5.410 -11.944 6.406 1.00 83.75 161 ASP A O 1
ATOM 1263 N N . GLN A 1 162 ? 3.331 -11.217 5.932 1.00 78.00 162 GLN A N 1
ATOM 1264 C CA . GLN A 1 162 ? 3.008 -10.723 7.274 1.00 78.00 162 GLN A CA 1
ATOM 1265 C C . GLN A 1 162 ? 2.007 -11.622 8.014 1.00 78.00 162 GLN A C 1
ATOM 1267 O O . GLN A 1 162 ? 1.618 -11.311 9.138 1.00 78.00 162 GLN A O 1
ATOM 1272 N N . GLN A 1 163 ? 1.586 -12.741 7.417 1.00 73.00 163 GLN A N 1
ATOM 1273 C CA . GLN A 1 163 ? 0.743 -13.748 8.072 1.00 73.00 163 GLN A CA 1
ATOM 1274 C C . GLN A 1 163 ? 1.551 -14.621 9.036 1.00 73.00 163 GLN A C 1
ATOM 1276 O O . GLN A 1 163 ? 0.986 -15.250 9.933 1.00 73.00 163 GLN A O 1
ATOM 1281 N N . VAL A 1 164 ? 2.875 -14.651 8.876 1.00 54.50 164 VAL A N 1
ATOM 1282 C CA . VAL A 1 164 ? 3.772 -15.284 9.837 1.00 54.50 164 VAL A CA 1
ATOM 1283 C C . VAL A 1 164 ? 3.792 -14.445 11.113 1.00 54.50 164 VAL A C 1
ATOM 1285 O O . VAL A 1 164 ? 4.394 -13.374 11.158 1.00 54.50 164 VAL A O 1
ATOM 1288 N N . ASP A 1 165 ? 3.165 -14.963 12.172 1.00 44.97 165 ASP A N 1
ATOM 1289 C CA . ASP A 1 165 ? 3.357 -14.485 13.540 1.00 44.97 165 ASP A CA 1
ATOM 1290 C C . ASP A 1 165 ? 4.859 -14.449 13.852 1.00 44.97 165 ASP A C 1
ATOM 1292 O O . ASP A 1 165 ? 5.459 -15.454 14.247 1.00 44.97 165 ASP A O 1
ATOM 1296 N N . LEU A 1 166 ? 5.485 -13.277 13.749 1.00 43.06 166 LEU A N 1
ATOM 1297 C CA . LEU A 1 166 ? 6.846 -13.074 14.249 1.00 43.06 166 LEU A CA 1
ATOM 1298 C C . LEU A 1 166 ? 6.923 -13.290 15.773 1.00 43.06 166 LEU A C 1
ATOM 1300 O O . LEU A 1 166 ? 8.008 -13.478 16.308 1.00 43.06 166 LEU A O 1
ATOM 1304 N N . LEU A 1 167 ? 5.782 -13.393 16.470 1.00 39.59 167 LEU A N 1
ATOM 1305 C CA . LEU A 1 167 ? 5.708 -13.828 17.868 1.00 39.59 167 LEU A CA 1
ATOM 1306 C C . LEU A 1 167 ? 5.953 -15.337 18.075 1.00 39.59 167 LEU A C 1
ATOM 1308 O O . LEU A 1 167 ? 6.151 -15.764 19.212 1.00 39.59 167 LEU A O 1
ATOM 1312 N N . LYS A 1 168 ? 6.014 -16.154 17.013 1.00 35.22 168 LYS A N 1
ATOM 1313 C CA . LYS A 1 168 ? 6.535 -17.535 17.090 1.00 35.22 168 LYS A CA 1
ATOM 1314 C C . LYS A 1 168 ? 8.044 -17.627 16.873 1.00 35.22 168 LYS A C 1
ATOM 1316 O O . LYS A 1 168 ? 8.628 -18.669 17.171 1.00 35.22 168 LYS A O 1
ATOM 1321 N N . GLN A 1 169 ? 8.705 -16.545 16.463 1.00 34.56 169 GLN A N 1
ATOM 1322 C CA . GLN A 1 169 ? 10.145 -16.418 16.650 1.00 34.56 169 GLN A CA 1
ATOM 1323 C C . GLN A 1 169 ? 10.372 -15.833 18.042 1.00 34.56 169 GLN A C 1
ATOM 1325 O O . GLN A 1 169 ? 10.358 -14.624 18.249 1.00 34.56 169 GLN A O 1
ATOM 1330 N N . ARG A 1 170 ? 10.563 -16.717 19.029 1.00 28.80 170 ARG A N 1
ATOM 1331 C CA . ARG A 1 170 ? 11.161 -16.347 20.318 1.00 28.80 170 ARG A CA 1
ATOM 1332 C C . ARG A 1 170 ? 12.529 -15.733 20.029 1.00 28.80 170 ARG A C 1
ATOM 1334 O O . ARG A 1 170 ? 13.525 -16.448 19.974 1.00 28.80 170 ARG A O 1
ATOM 1341 N N . ILE A 1 171 ? 12.577 -14.416 19.847 1.00 34.81 171 ILE A N 1
ATOM 1342 C CA . ILE A 1 171 ? 13.804 -13.641 19.965 1.00 34.81 171 ILE A CA 1
ATOM 1343 C C . ILE A 1 171 ? 14.230 -13.806 21.427 1.00 34.81 171 ILE A C 1
ATOM 1345 O O . ILE A 1 171 ? 13.728 -13.133 22.326 1.00 34.81 171 ILE A O 1
ATOM 1349 N N . PHE A 1 172 ? 15.113 -14.765 21.689 1.00 32.44 172 PHE A N 1
ATOM 1350 C CA . PHE A 1 172 ? 15.805 -14.845 22.965 1.00 32.44 172 PHE A CA 1
ATOM 1351 C C . PHE A 1 172 ? 16.834 -13.716 22.993 1.00 32.44 172 PHE A C 1
ATOM 1353 O O . PHE A 1 172 ? 17.952 -13.864 22.512 1.00 32.44 172 PHE A O 1
ATOM 1360 N N . LEU A 1 173 ? 16.453 -12.569 23.552 1.00 32.34 173 LEU A N 1
ATOM 1361 C CA . LEU A 1 173 ? 17.421 -11.567 23.985 1.00 32.34 173 LEU A CA 1
ATOM 1362 C C . LEU A 1 173 ? 18.025 -12.049 25.307 1.00 32.34 173 LEU A C 1
ATOM 1364 O O . LEU A 1 173 ? 17.553 -11.703 26.388 1.00 32.34 173 LEU A O 1
ATOM 1368 N N . THR A 1 174 ? 19.049 -12.895 25.236 1.00 32.50 174 THR A N 1
ATOM 1369 C CA . THR A 1 174 ? 19.877 -13.201 26.406 1.00 32.50 174 THR A CA 1
ATOM 1370 C C . THR A 1 174 ? 20.907 -12.098 26.591 1.00 32.50 174 THR A C 1
ATOM 1372 O O . THR A 1 174 ? 21.817 -11.939 25.780 1.00 32.50 174 THR A O 1
ATOM 1375 N N . TRP A 1 175 ? 20.761 -11.339 27.675 1.00 35.28 175 TRP A N 1
ATOM 1376 C CA . TRP A 1 175 ? 21.747 -10.360 28.116 1.00 35.28 175 TRP A CA 1
ATOM 1377 C C . TRP A 1 175 ? 22.749 -11.049 29.036 1.00 35.28 175 TRP A C 1
ATOM 1379 O O . TRP A 1 175 ? 22.366 -11.576 30.080 1.00 35.28 175 TRP A O 1
ATOM 1389 N N . SER A 1 176 ? 24.029 -11.036 28.667 1.00 37.91 176 SER A N 1
ATOM 1390 C CA . SER A 1 176 ? 25.100 -11.489 29.552 1.00 37.91 176 SER A CA 1
ATOM 1391 C C . SER A 1 176 ? 25.993 -10.312 29.927 1.00 37.91 176 SER A C 1
ATOM 1393 O O . SER A 1 176 ? 26.587 -9.655 29.066 1.00 37.91 176 SER A O 1
ATOM 1395 N N . TRP A 1 177 ? 26.059 -10.035 31.228 1.00 37.78 177 TRP A N 1
ATOM 1396 C CA . TRP A 1 177 ? 26.931 -9.019 31.799 1.00 37.78 177 TRP A CA 1
ATOM 1397 C C . TRP A 1 177 ? 28.246 -9.667 32.208 1.00 37.78 177 TRP A C 1
ATOM 1399 O O . TRP A 1 177 ? 28.260 -10.552 33.061 1.00 37.78 177 TRP A O 1
ATOM 1409 N N . HIS A 1 178 ? 29.349 -9.192 31.637 1.00 44.94 178 HIS A N 1
ATOM 1410 C CA . HIS A 1 178 ? 30.684 -9.573 32.081 1.00 44.94 178 HIS A CA 1
ATOM 1411 C C . HIS A 1 178 ? 31.386 -8.348 32.662 1.00 44.94 178 HIS A C 1
ATOM 1413 O O . HIS A 1 178 ? 31.497 -7.304 32.012 1.00 44.94 178 HIS A O 1
ATOM 1419 N N . ASN A 1 179 ? 31.864 -8.479 33.899 1.00 39.34 179 ASN A N 1
ATOM 1420 C CA . ASN A 1 179 ? 32.726 -7.482 34.518 1.00 39.34 179 ASN A CA 1
ATOM 1421 C C . ASN A 1 179 ? 34.171 -7.792 34.125 1.00 39.34 179 ASN A C 1
ATOM 1423 O O . ASN A 1 179 ? 34.732 -8.792 34.567 1.00 39.34 179 ASN A O 1
ATOM 1427 N N . VAL A 1 180 ? 34.771 -6.928 33.308 1.00 46.06 180 VAL A N 1
ATOM 1428 C CA . VAL A 1 180 ? 36.206 -6.973 33.007 1.00 46.06 180 VAL A CA 1
ATOM 1429 C C . VAL A 1 180 ? 36.822 -5.694 33.572 1.00 46.06 180 VAL A C 1
ATOM 1431 O O . VAL A 1 180 ? 36.784 -4.632 32.952 1.00 46.06 180 VAL A O 1
ATOM 1434 N N . GLY A 1 181 ? 37.335 -5.776 34.802 1.00 56.22 181 GLY A N 1
ATOM 1435 C CA . GLY A 1 181 ? 37.881 -4.624 35.529 1.00 56.22 181 GLY A CA 1
ATOM 1436 C C . GLY A 1 181 ? 36.820 -3.575 35.900 1.00 56.22 181 GLY A C 1
ATOM 1437 O O . GLY A 1 181 ? 35.704 -3.918 36.278 1.00 56.22 181 GLY A O 1
ATOM 1438 N N . ALA A 1 182 ? 37.163 -2.285 35.800 1.00 42.00 182 ALA A N 1
ATOM 1439 C CA . ALA A 1 182 ? 36.298 -1.156 36.179 1.00 42.00 182 ALA A CA 1
ATOM 1440 C C . ALA A 1 182 ? 35.288 -0.720 35.091 1.00 42.00 182 ALA A C 1
ATOM 1442 O O . ALA A 1 182 ? 34.700 0.354 35.200 1.00 42.00 182 ALA A O 1
ATOM 1443 N N . ARG A 1 183 ? 35.097 -1.510 34.023 1.00 40.25 183 ARG A N 1
ATOM 1444 C CA . ARG A 1 183 ? 34.181 -1.191 32.913 1.00 40.25 183 ARG A CA 1
ATOM 1445 C C . ARG A 1 183 ? 33.144 -2.296 32.727 1.00 40.25 183 ARG A C 1
ATOM 1447 O O . ARG A 1 183 ? 33.485 -3.478 32.681 1.00 40.25 183 ARG A O 1
ATOM 1454 N N . ARG A 1 184 ? 31.874 -1.903 32.590 1.00 42.50 184 ARG A N 1
ATOM 1455 C CA . ARG A 1 184 ? 30.758 -2.814 32.300 1.00 42.50 184 ARG A CA 1
ATOM 1456 C C . ARG A 1 184 ? 30.620 -2.968 30.789 1.00 42.50 184 ARG A C 1
ATOM 1458 O O . ARG A 1 184 ? 30.431 -1.979 30.087 1.00 42.50 184 ARG A O 1
ATOM 1465 N N . THR A 1 185 ? 30.713 -4.199 30.294 1.00 43.72 185 THR A N 1
ATOM 1466 C CA . THR A 1 185 ? 30.476 -4.506 28.876 1.00 43.72 185 THR A CA 1
ATOM 1467 C C . THR A 1 185 ? 29.243 -5.396 28.778 1.00 43.72 185 THR A C 1
ATOM 1469 O O . THR A 1 185 ? 29.210 -6.473 29.378 1.00 43.72 185 THR A O 1
ATOM 1472 N N . ALA A 1 186 ? 28.225 -4.947 28.045 1.00 39.72 186 ALA A N 1
ATOM 1473 C CA . ALA A 1 186 ? 27.030 -5.742 27.773 1.00 39.72 186 ALA A CA 1
ATOM 1474 C C . ALA A 1 186 ? 27.152 -6.337 26.370 1.00 39.72 186 ALA A C 1
ATOM 1476 O O . ALA A 1 186 ? 27.321 -5.600 25.402 1.00 39.72 186 ALA A O 1
ATOM 1477 N N . THR A 1 187 ? 27.086 -7.661 26.246 1.00 42.03 187 THR A N 1
ATOM 1478 C CA . THR A 1 187 ? 27.047 -8.316 24.931 1.00 42.03 187 THR A CA 1
ATOM 1479 C C . THR A 1 187 ? 25.623 -8.773 24.665 1.00 42.03 187 THR A C 1
ATOM 1481 O O . THR A 1 187 ? 25.064 -9.540 25.449 1.00 42.03 187 THR A O 1
ATOM 1484 N N . ALA A 1 188 ? 25.039 -8.275 23.578 1.00 38.88 188 ALA A N 1
ATOM 1485 C CA . ALA A 1 188 ? 23.753 -8.721 23.073 1.00 38.88 188 ALA A CA 1
ATOM 1486 C C . ALA A 1 188 ? 24.004 -9.690 21.917 1.00 38.88 188 ALA A C 1
ATOM 1488 O O . ALA A 1 188 ? 24.759 -9.397 20.987 1.00 38.88 188 ALA A O 1
ATOM 1489 N N . THR A 1 189 ? 23.386 -10.861 21.981 1.00 38.44 189 THR A N 1
ATOM 1490 C CA . THR A 1 189 ? 23.411 -11.831 20.888 1.00 38.44 189 THR A CA 1
ATOM 1491 C C . THR A 1 189 ? 21.992 -11.989 20.380 1.00 38.44 189 THR A C 1
ATOM 1493 O O . THR A 1 189 ? 21.083 -12.271 21.157 1.00 38.44 189 THR A O 1
ATOM 1496 N N . VAL A 1 190 ? 21.800 -11.760 19.086 1.00 38.78 190 VAL A N 1
ATOM 1497 C CA . VAL A 1 190 ? 20.518 -11.903 18.404 1.00 38.78 190 VAL A CA 1
ATOM 1498 C C . VAL A 1 190 ? 20.672 -13.037 17.404 1.00 38.78 190 VAL A C 1
ATOM 1500 O O . VAL A 1 190 ? 21.555 -12.998 16.549 1.00 38.78 190 VAL A O 1
ATOM 1503 N N . GLN A 1 191 ? 19.831 -14.063 17.520 1.00 34.38 191 GLN A N 1
ATOM 1504 C CA . GLN A 1 191 ? 19.816 -15.176 16.579 1.00 34.38 191 GLN A CA 1
ATOM 1505 C C . GLN A 1 191 ? 18.556 -15.093 15.717 1.00 34.38 191 GLN A C 1
ATOM 1507 O O . GLN A 1 191 ? 17.446 -15.158 16.243 1.00 34.38 191 GLN A O 1
ATOM 1512 N N . VAL A 1 192 ? 18.730 -14.953 14.402 1.00 39.53 192 VAL A N 1
ATOM 1513 C CA . VAL A 1 192 ? 17.634 -14.890 13.422 1.00 39.53 192 VAL A CA 1
ATOM 1514 C C . VAL A 1 192 ? 17.877 -15.960 12.368 1.00 39.53 192 VAL A C 1
ATOM 1516 O O . VAL A 1 192 ? 18.923 -15.956 11.731 1.00 39.53 192 VAL A O 1
ATOM 1519 N N . SER A 1 193 ? 16.932 -16.892 12.203 1.00 39.69 193 SER A N 1
ATOM 1520 C CA . SER A 1 193 ? 16.928 -17.914 11.137 1.00 39.69 193 SER A CA 1
ATOM 1521 C C . SER A 1 193 ? 18.292 -18.565 10.838 1.00 39.69 193 SER A C 1
ATOM 1523 O O . SER A 1 193 ? 18.682 -18.701 9.685 1.00 39.69 193 SER A O 1
ATOM 1525 N N . GLY A 1 194 ? 19.028 -18.970 11.880 1.00 38.44 194 GLY A N 1
ATOM 1526 C CA . GLY A 1 194 ? 20.327 -19.648 11.746 1.00 38.44 194 GLY A CA 1
ATOM 1527 C C . GLY A 1 194 ? 21.558 -18.732 11.711 1.00 38.44 194 GLY A C 1
ATOM 1528 O O . GLY A 1 194 ? 22.667 -19.234 11.872 1.00 38.44 194 GLY A O 1
ATOM 1529 N N . CYS A 1 195 ? 21.391 -17.412 11.608 1.00 31.33 195 CYS A N 1
ATOM 1530 C CA . CYS A 1 195 ? 22.476 -16.439 11.739 1.00 31.33 195 CYS A CA 1
ATOM 1531 C C . CYS A 1 195 ? 22.594 -15.945 13.188 1.00 31.33 195 CYS A C 1
ATOM 1533 O O . CYS A 1 195 ? 21.601 -15.551 13.804 1.00 31.33 195 CYS A O 1
ATOM 1535 N N . ILE A 1 196 ? 23.815 -15.963 13.737 1.00 43.41 196 ILE A N 1
ATOM 1536 C CA . ILE A 1 196 ? 24.142 -15.412 15.061 1.00 43.41 196 ILE A CA 1
ATOM 1537 C C . ILE A 1 196 ? 24.794 -14.044 14.857 1.00 43.41 196 ILE A C 1
ATOM 1539 O O . ILE A 1 196 ? 25.964 -13.966 14.481 1.00 43.41 196 ILE A O 1
ATOM 1543 N N . LEU A 1 197 ? 24.056 -12.977 15.157 1.00 40.09 197 LEU A N 1
ATOM 1544 C CA . LEU A 1 197 ? 24.571 -11.612 15.198 1.00 40.09 197 LEU A CA 1
ATOM 1545 C C . LEU A 1 197 ? 24.961 -11.281 16.642 1.00 40.09 197 LEU A C 1
ATOM 1547 O O . LEU A 1 197 ? 24.119 -11.259 17.541 1.00 40.09 197 LEU A O 1
ATOM 1551 N N . SER A 1 198 ? 26.247 -11.044 16.893 1.00 40.50 198 SER A N 1
ATOM 1552 C CA . SER A 1 198 ? 26.755 -10.641 18.209 1.00 40.50 198 SER A CA 1
ATOM 1553 C C . SER A 1 198 ? 27.210 -9.186 18.180 1.00 40.50 198 SER A C 1
ATOM 1555 O O . SER A 1 198 ? 28.063 -8.834 17.369 1.00 40.50 198 SER A O 1
ATOM 1557 N N . GLY A 1 199 ? 26.689 -8.361 19.088 1.00 39.72 199 GLY A N 1
ATOM 1558 C CA . GLY A 1 199 ? 27.110 -6.973 19.272 1.00 39.72 199 GLY A CA 1
ATOM 1559 C C . GLY A 1 199 ? 27.492 -6.694 20.724 1.00 39.72 199 GLY A C 1
ATOM 1560 O O . GLY A 1 199 ? 26.778 -7.077 21.650 1.00 39.72 199 GLY A O 1
ATOM 1561 N N . SER A 1 200 ? 28.617 -6.015 20.940 1.00 40.53 200 SER A N 1
ATOM 1562 C CA . SER A 1 200 ? 29.034 -5.539 22.263 1.00 40.53 200 SER A CA 1
ATOM 1563 C C . SER A 1 200 ? 28.725 -4.053 22.423 1.00 40.53 200 SER A C 1
ATOM 1565 O O . SER A 1 200 ? 29.053 -3.254 21.546 1.00 40.53 200 SER A O 1
ATOM 1567 N N . LEU A 1 201 ? 28.145 -3.674 23.558 1.00 38.50 201 LEU A N 1
ATOM 1568 C CA . LEU A 1 201 ? 27.944 -2.293 23.973 1.00 38.50 201 LEU A CA 1
ATOM 1569 C C . LEU A 1 201 ? 29.002 -1.930 25.025 1.00 38.50 201 LEU A C 1
ATOM 1571 O O . LEU A 1 201 ? 29.097 -2.586 26.067 1.00 38.50 201 LEU A O 1
ATOM 1575 N N . GLN A 1 202 ? 29.778 -0.878 24.759 1.00 42.47 202 GLN A N 1
ATOM 1576 C CA . GLN A 1 202 ? 30.575 -0.193 25.777 1.00 42.47 202 GLN A CA 1
ATOM 1577 C C . GLN A 1 202 ? 29.891 1.131 26.122 1.00 42.47 202 GLN A C 1
ATOM 1579 O O . GLN A 1 202 ? 29.428 1.842 25.228 1.00 42.47 202 GLN A O 1
ATOM 1584 N N . GLU A 1 203 ? 29.809 1.455 27.413 1.00 35.75 203 GLU A N 1
ATOM 1585 C CA . GLU A 1 203 ? 29.278 2.740 27.882 1.00 35.75 203 GLU A CA 1
ATOM 1586 C C . GLU A 1 203 ? 29.970 3.909 27.155 1.00 35.75 203 GLU A C 1
ATOM 1588 O O . GLU A 1 203 ? 31.186 4.074 27.241 1.00 35.75 203 GLU A O 1
ATOM 1593 N N . GLY A 1 204 ? 29.184 4.711 26.425 1.00 40.56 204 GLY A N 1
ATOM 1594 C CA . GLY A 1 204 ? 29.632 5.965 25.806 1.00 40.56 204 GLY A CA 1
ATOM 1595 C C . GLY A 1 204 ? 29.913 5.954 24.295 1.00 40.56 204 GLY A C 1
ATOM 1596 O O . GLY A 1 204 ? 30.267 7.004 23.766 1.00 40.56 204 GLY A O 1
ATOM 1597 N N . VAL A 1 205 ? 29.728 4.841 23.570 1.00 39.50 205 VAL A N 1
ATOM 1598 C CA . VAL A 1 205 ? 29.952 4.783 22.106 1.00 39.50 205 VAL A CA 1
ATOM 1599 C C . VAL A 1 205 ? 28.747 4.166 21.382 1.00 39.50 205 VAL A C 1
ATOM 1601 O O . VAL A 1 205 ? 28.318 3.064 21.713 1.00 39.50 205 VAL A O 1
ATOM 1604 N N . LYS A 1 206 ? 28.197 4.858 20.368 1.00 31.97 206 LYS A N 1
ATOM 1605 C CA . LYS A 1 206 ? 27.179 4.296 19.456 1.00 31.97 206 LYS A CA 1
ATOM 1606 C C . LYS A 1 206 ? 27.829 3.213 18.589 1.00 31.97 206 LYS A C 1
ATOM 1608 O O . LYS A 1 206 ? 28.705 3.529 17.787 1.00 31.97 206 LYS A O 1
ATOM 1613 N N . THR A 1 207 ? 27.413 1.958 18.728 1.00 39.34 207 THR A N 1
ATOM 1614 C CA . THR A 1 207 ? 27.954 0.842 17.940 1.00 39.34 207 THR A CA 1
ATOM 1615 C C . THR A 1 207 ? 27.145 0.564 16.673 1.00 39.34 207 THR A C 1
ATOM 1617 O O . THR A 1 207 ? 25.918 0.663 16.654 1.00 39.34 207 THR A O 1
ATOM 1620 N N . LYS A 1 208 ? 27.869 0.223 15.598 1.00 34.56 208 LYS A N 1
ATOM 1621 C CA . LYS A 1 208 ? 27.342 -0.367 14.362 1.00 34.56 208 LYS A CA 1
ATOM 1622 C C . LYS A 1 208 ? 27.181 -1.874 14.569 1.00 34.56 208 LYS A C 1
ATOM 1624 O O . LYS A 1 208 ? 28.086 -2.513 15.101 1.00 34.56 208 LYS A O 1
ATOM 1629 N N . PHE A 1 209 ? 26.058 -2.428 14.126 1.00 33.03 209 PHE A N 1
ATOM 1630 C CA . PHE A 1 209 ? 25.911 -3.870 13.947 1.00 33.03 209 PHE A CA 1
ATOM 1631 C C . PHE A 1 209 ? 26.715 -4.269 12.705 1.00 33.03 209 PHE A C 1
ATOM 1633 O O . PHE A 1 209 ? 26.581 -3.627 11.666 1.00 33.03 209 PHE A O 1
ATOM 1640 N N . VAL A 1 210 ? 27.587 -5.265 12.840 1.00 35.50 210 VAL A N 1
ATOM 1641 C CA . VAL A 1 210 ? 28.373 -5.828 11.736 1.00 35.50 210 VAL A CA 1
ATOM 1642 C C . VAL A 1 210 ? 27.865 -7.242 11.515 1.00 35.50 210 VAL A C 1
ATOM 1644 O O . VAL A 1 210 ? 27.749 -8.007 12.477 1.00 35.50 210 VAL A O 1
ATOM 1647 N N . ASP A 1 211 ? 27.515 -7.554 10.272 1.00 33.16 211 ASP A N 1
ATOM 1648 C CA . ASP A 1 211 ? 27.131 -8.903 9.883 1.00 33.16 211 ASP A CA 1
ATOM 1649 C C . ASP A 1 211 ? 28.370 -9.806 9.891 1.00 33.16 211 ASP A C 1
ATOM 1651 O O . ASP A 1 211 ? 29.478 -9.377 9.563 1.00 33.16 211 ASP A O 1
ATOM 1655 N N . LYS A 1 212 ? 28.219 -11.060 10.311 1.00 35.59 212 LYS A N 1
ATOM 1656 C CA . LYS A 1 212 ? 29.366 -11.959 10.511 1.00 35.59 212 LYS A CA 1
ATOM 1657 C C . LYS A 1 212 ? 29.998 -12.412 9.187 1.00 35.59 212 LYS A C 1
ATOM 1659 O O . LYS A 1 212 ? 31.124 -12.906 9.200 1.00 35.59 212 LYS A O 1
ATOM 1664 N N . ASP A 1 213 ? 29.301 -12.183 8.076 1.00 37.53 213 ASP A N 1
ATOM 1665 C CA . ASP A 1 213 ? 29.747 -12.495 6.718 1.00 37.53 213 ASP A CA 1
ATOM 1666 C C . ASP A 1 213 ? 30.535 -11.348 6.045 1.00 37.53 213 ASP A C 1
ATOM 1668 O O . ASP A 1 213 ? 31.121 -11.558 4.986 1.00 37.53 213 ASP A O 1
ATOM 1672 N N . ASP A 1 214 ? 30.642 -10.172 6.680 1.00 35.62 214 ASP A N 1
ATOM 1673 C CA . ASP A 1 214 ? 31.366 -8.992 6.158 1.00 35.62 214 ASP A CA 1
ATOM 1674 C C . ASP A 1 214 ? 32.877 -8.979 6.487 1.00 35.62 214 ASP A C 1
ATOM 1676 O O . ASP A 1 214 ? 33.558 -7.962 6.338 1.00 35.62 214 ASP A O 1
ATOM 1680 N N . ILE A 1 215 ? 33.441 -10.108 6.931 1.00 37.09 215 ILE A N 1
ATOM 1681 C CA . ILE A 1 215 ? 34.893 -10.268 7.101 1.00 37.09 215 ILE A CA 1
ATOM 1682 C C . ILE A 1 215 ? 35.407 -11.282 6.081 1.00 37.09 215 ILE A C 1
ATOM 1684 O O . ILE A 1 215 ? 35.566 -12.470 6.384 1.00 37.09 215 ILE A O 1
ATOM 1688 N N . ARG A 1 216 ? 35.728 -10.791 4.881 1.00 33.81 216 ARG A N 1
ATOM 1689 C CA . ARG A 1 216 ? 36.768 -11.394 4.047 1.00 33.81 216 ARG A CA 1
ATOM 1690 C C . ARG A 1 216 ? 37.446 -10.395 3.124 1.00 33.81 216 ARG A C 1
ATOM 1692 O O . ARG A 1 216 ? 36.728 -9.633 2.448 1.00 33.81 216 ARG A O 1
#

InterPro domains:
  IPR016161 Aldehyde/histidinol dehydrogenase [SSF53720] (7-167)
  IPR016162 Aldehyde dehydrogenase, N-terminal [G3DSA:3.40.605.10] (6-193)

Organism: NCBI:txid1160497

Sequence (216 aa):
MDTTFPKIVAASIDGRVHNVRYRQDQFHRLQSAILRDLEEIKHSISQEFSRSAQEVQVEICLALKDNEYLVANGHGNIDRRRGAGIVYILPTRHTLFYSVIAALSAALAAGNCIILELPQTTSLVSSLLRGLLSQTLDGDIFAIADERPEREFLSTMVLVDQQVDLLKQRIFLTWSWHNVGARRTATATVQVSGCILSGSLQEGVKTKFVDKDDIR

pLDDT: mean 70.48, std 21.31, range [28.8, 94.94]

Foldseek 3Di:
DPDPQVLLLVCLVVLQLLDPVSLVQLLVLLLVLCVVCVVVLLVLCCVQQVDDSVVSVVLSVLLNVLLVCLNVVLPQPPVDSAALREEEEDFAPNSRVSRVSNVVSVNSSNRYQYEYEDAPDPRSNSVVCCVSPVVRHDSSRYYYDNDDDDPVVVVSHHYHHHNPPCVVVPQPFDWDWDDDDPWIKIWTWTDDPHFIFIDIDGPPDDDDGDGPVPPD

Radius of gyration: 20.43 Å; chains: 1; bounding box: 55×33×57 Å